Protein AF-A0A7R9I7V7-F1 (afdb_monomer)

Sequence (218 aa):
VTGCQVLNLTGSELGLSDWDVAPNNIVVTASVTEVGTGVTQNASVTSSILHQSLKLEFLPHSAQYFKPGLPYKGKVKVLLQNNAPAPGEMIQLCLKVQGKGEWSRTLVVCKNFTSDINGFVQFLVRPQHHNVVLLSFVATAVGYQTKYYSPDKRWRVFMDQPSAFFDVQSWYSPTNSYVQIADDKETGLECGSHHTFHVFYTMNPNVTRRTFYYLVRG

Mean predicted aligned error: 7.9 Å

Foldseek 3Di:
DPPDDDDDDDCVNVVLLPLVCVDQKDKDKDWDQDPPPRDIDIDIDIDGDAQEQKAKDFPPFADQADQAQDKGKTKIAIAGPVRQGDFFFKKKKWKWWFFDDDPTDTDIDIDIFTAHPRRMDIDIDHHHHPRIFKIKMKIWRPVFDFDASDPVPPVHTSHHTHMDIGMHGHDDDPQSKDKDKDAPPPDDDDPPDDGDIDIDMDHDPPDDDDDDDDDDDD

InterPro domains:
  IPR013783 Immunoglobulin-like fold [G3DSA:2.60.40.10] (55-149)
  IPR040839 Macroglobulin domain MG4 [PF17789] (61-132)
  IPR050473 Alpha-2-macroglobulin/Complement system [PTHR11412] (2-216)

Secondary structure (DSSP, 8-state):
----------TTTTTTT-TTT--SEEEEEEEEE-TTT--EEEEEEEEE--S-SEEEE-TTTS-SEE-TTSPEEEEEEEEETTS-B-TT-EEEEEEEEEESSTT---EEEEEEEE--TTSEEEEEE----TTEEEEEEEEEETT---EES-TT-TTSEEEPPPEEEEEEEEPP-TTS-EEEEE-S--SPPPTT-----EEEEE--TT------------

Nearest PDB structures (foldseek):
  7ad7-assembly1_B  TM=8.076E-01  e=4.345E-08  Homo sapiens
  3pvm-assembly2_C  TM=8.279E-01  e=1.127E-07  Homo sapiens
  4e0s-assembly1_A  TM=7.154E-01  e=3.810E-07  Homo sapiens
  6h04-assembly1_A  TM=6.979E-01  e=5.234E-07  Homo sapiens
  6h03-assembly1_A  TM=7.006E-01  e=7.192E-07  Homo sapiens

pLDDT: mean 89.21, std 8.89, range [49.5, 98.38]

Organism: NCBI:txid61472

Radius of gyration: 25.66 Å; Cα contacts (8 Å, |Δi|>4): 392; chains: 1; bounding box: 46×54×83 Å

Solvent-accessible surface area (backbone atoms only — not comparable to full-atom values): 13367 Å² total; per-residue (Å²): 133,80,96,73,83,90,83,90,81,54,56,70,84,69,46,70,71,40,75,91,68,61,71,62,60,51,76,50,76,50,77,49,65,41,93,87,78,69,51,69,49,76,52,73,50,76,45,75,64,74,45,46,74,44,45,53,38,44,70,90,67,31,67,66,52,33,48,56,68,40,68,40,66,40,31,36,41,32,21,36,84,86,68,44,58,35,49,71,43,48,33,36,41,32,41,36,40,36,40,69,65,97,79,44,68,70,49,75,50,73,48,79,46,55,19,36,84,75,3,40,34,77,50,78,43,73,55,41,59,82,55,46,46,39,41,39,36,39,38,34,38,67,91,40,68,64,36,50,70,38,90,92,40,74,88,41,74,56,29,49,44,29,56,35,76,50,71,28,38,49,56,89,46,99,77,70,46,43,77,44,82,44,67,91,65,88,59,87,82,63,87,94,60,90,83,82,72,48,79,48,71,44,66,66,87,88,65,87,80,87,85,88,85,85,83,88,84,132

Structure (mmCIF, N/CA/C/O backbone):
data_AF-A0A7R9I7V7-F1
#
_entry.id   AF-A0A7R9I7V7-F1
#
loop_
_atom_site.group_PDB
_atom_site.id
_atom_site.type_symbol
_atom_site.label_atom_id
_atom_site.label_alt_id
_atom_site.label_comp_id
_atom_site.label_asym_id
_atom_site.label_entity_id
_atom_site.label_seq_id
_atom_site.pdbx_PDB_ins_code
_atom_site.Cartn_x
_atom_site.Cartn_y
_atom_site.Cartn_z
_atom_site.occupancy
_atom_site.B_iso_or_equiv
_atom_site.auth_seq_id
_atom_site.auth_comp_id
_atom_site.auth_asym_id
_atom_site.auth_atom_id
_atom_site.pdbx_PDB_model_num
ATOM 1 N N . VAL A 1 1 ? -21.636 -23.049 38.355 1.00 53.38 1 VAL A N 1
ATOM 2 C CA . VAL A 1 1 ? -21.608 -21.581 38.169 1.00 53.38 1 VAL A CA 1
ATOM 3 C C . VAL A 1 1 ? -20.407 -21.262 37.302 1.00 53.38 1 VAL A C 1
ATOM 5 O O . VAL A 1 1 ? -19.292 -21.552 37.713 1.00 53.38 1 VAL A O 1
ATOM 8 N N . THR A 1 2 ? -20.614 -20.794 36.076 1.00 63.34 2 THR A N 1
ATOM 9 C CA . THR A 1 2 ? -19.523 -20.323 35.214 1.00 63.34 2 THR A CA 1
ATOM 10 C C . THR A 1 2 ? -19.101 -18.954 35.736 1.00 63.34 2 THR A C 1
ATOM 12 O O . THR A 1 2 ? -19.893 -18.021 35.661 1.00 63.34 2 THR A O 1
ATOM 15 N N . GLY A 1 3 ? -17.912 -18.846 36.335 1.00 79.88 3 GLY A N 1
ATOM 16 C CA . GLY A 1 3 ? -17.382 -17.630 36.975 1.00 79.88 3 GLY A CA 1
ATOM 17 C C . GLY A 1 3 ? -17.050 -16.480 36.013 1.00 79.88 3 GLY A C 1
ATOM 18 O O . GLY A 1 3 ? -16.070 -15.775 36.221 1.00 79.88 3 GLY A O 1
ATOM 19 N N . CYS A 1 4 ? -17.826 -16.314 34.944 1.00 86.06 4 CYS A N 1
ATOM 20 C CA . CYS A 1 4 ? -17.647 -15.289 33.925 1.00 86.06 4 CYS A CA 1
ATOM 21 C C . CYS A 1 4 ? -18.829 -14.318 33.968 1.00 86.06 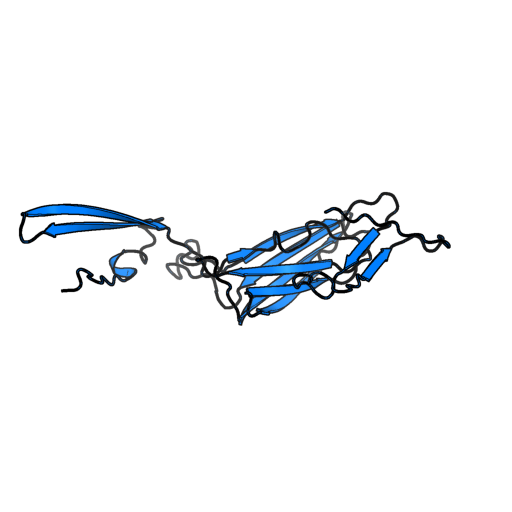4 CYS A C 1
ATOM 23 O O . CYS A 1 4 ? -19.976 -14.738 33.826 1.00 86.06 4 CYS A O 1
ATOM 25 N N . GLN A 1 5 ? -18.530 -13.027 34.106 1.00 86.69 5 GLN A N 1
ATOM 26 C CA . GLN A 1 5 ? -19.499 -11.940 34.007 1.00 86.69 5 GLN A CA 1
ATOM 27 C C . GLN A 1 5 ? -19.156 -11.088 32.784 1.00 86.69 5 GLN A C 1
ATOM 29 O O . GLN A 1 5 ? -18.010 -10.671 32.622 1.00 86.69 5 GLN A O 1
ATOM 34 N N . VAL A 1 6 ? -20.143 -10.827 31.927 1.00 88.62 6 VAL A N 1
ATOM 35 C CA . VAL A 1 6 ? -19.982 -9.937 30.770 1.00 88.62 6 VAL A CA 1
ATOM 36 C C . VAL A 1 6 ? -20.458 -8.540 31.157 1.00 88.62 6 VAL A C 1
ATOM 38 O O . VAL A 1 6 ? -21.572 -8.382 31.657 1.00 88.62 6 VAL A O 1
ATOM 41 N N . LEU A 1 7 ? -19.614 -7.536 30.921 1.00 87.25 7 LEU A N 1
ATOM 42 C CA . LEU A 1 7 ? -19.933 -6.122 31.088 1.00 87.25 7 LEU A CA 1
ATOM 43 C C . LEU A 1 7 ? -19.949 -5.464 29.705 1.00 87.25 7 LEU A C 1
ATOM 45 O O . LEU A 1 7 ? -18.949 -5.514 28.991 1.00 87.25 7 LEU A O 1
ATOM 49 N N . ASN A 1 8 ? -21.066 -4.836 29.346 1.00 89.19 8 ASN A N 1
ATOM 50 C CA . ASN A 1 8 ? -21.189 -4.063 28.114 1.00 89.19 8 ASN A CA 1
ATOM 51 C C . ASN A 1 8 ? -21.159 -2.579 28.471 1.00 89.19 8 ASN A C 1
ATOM 53 O O . ASN A 1 8 ? -22.004 -2.125 29.236 1.00 89.19 8 ASN A O 1
ATOM 57 N N . LEU A 1 9 ? -20.193 -1.848 27.916 1.00 87.06 9 LEU A N 1
ATOM 58 C CA . LEU A 1 9 ? -20.057 -0.403 28.078 1.00 87.06 9 LEU A CA 1
ATOM 59 C C . LEU A 1 9 ? -20.178 0.268 26.712 1.00 87.06 9 LEU A C 1
ATOM 61 O O . LEU A 1 9 ? -19.643 -0.216 25.712 1.00 87.06 9 LEU A O 1
ATOM 65 N N . THR A 1 10 ? -20.871 1.393 26.674 1.00 87.88 10 THR A N 1
ATOM 66 C CA . THR A 1 10 ? -21.015 2.233 25.489 1.00 87.88 10 THR A CA 1
ATOM 67 C C . THR A 1 10 ? -19.933 3.309 25.452 1.00 87.88 10 THR A C 1
ATOM 69 O O . THR A 1 10 ? -19.408 3.743 26.478 1.00 87.88 10 THR A O 1
ATOM 72 N N . GLY A 1 11 ? -19.614 3.800 24.251 1.00 82.81 11 GLY A N 1
ATOM 73 C CA . GLY A 1 11 ? -18.652 4.894 24.097 1.00 82.81 11 GLY A CA 1
ATOM 74 C C . GLY A 1 11 ? -19.071 6.175 24.828 1.00 82.81 11 GLY A C 1
ATOM 75 O O . GLY A 1 11 ? -18.210 6.898 25.313 1.00 82.81 11 GLY A O 1
ATOM 76 N N . SER A 1 12 ? -20.375 6.436 24.964 1.00 84.38 12 SER A N 1
ATOM 77 C CA . SER A 1 12 ? -20.903 7.572 25.731 1.00 84.38 12 SER A CA 1
ATOM 78 C C . SER A 1 12 ? -20.672 7.435 27.235 1.00 84.38 12 SER A C 1
ATOM 80 O O . SER A 1 12 ? -20.294 8.413 27.870 1.00 84.38 12 SER A O 1
ATOM 82 N N . GLU A 1 13 ? -20.839 6.236 27.804 1.00 87.38 13 GLU A N 1
ATOM 83 C CA . GLU A 1 13 ? -20.545 5.977 29.227 1.00 87.38 13 GLU A CA 1
ATOM 84 C C . GLU A 1 13 ? -19.051 6.129 29.532 1.00 87.38 13 GLU A C 1
ATOM 86 O O . GLU A 1 13 ? -18.671 6.522 30.631 1.00 87.38 13 GLU A O 1
ATOM 91 N N . LEU A 1 14 ? -18.207 5.861 28.534 1.00 86.06 14 LEU A N 1
ATOM 92 C CA . LEU A 1 14 ? -16.760 6.052 28.589 1.00 86.06 14 LEU A CA 1
ATOM 93 C C . LEU A 1 14 ? -16.316 7.484 28.232 1.00 86.06 14 LEU A C 1
ATOM 95 O O . LEU A 1 14 ? -15.117 7.754 28.201 1.00 86.06 14 LEU A O 1
ATOM 99 N N . GLY A 1 15 ? -17.247 8.395 27.922 1.00 84.88 15 GLY A N 1
ATOM 100 C CA . GLY A 1 15 ? -16.933 9.776 27.540 1.00 84.88 15 GLY A CA 1
ATOM 101 C C . GLY A 1 15 ? -16.208 9.918 26.196 1.00 84.88 15 GLY A C 1
ATOM 102 O O . GLY A 1 15 ? -15.664 10.978 25.906 1.00 84.88 15 GLY A O 1
ATOM 103 N N . LEU A 1 16 ? -16.206 8.887 25.343 1.00 83.50 16 LEU A N 1
ATOM 104 C CA . LEU A 1 16 ? -15.484 8.884 24.060 1.00 83.50 16 LEU A CA 1
ATOM 105 C C . LEU A 1 16 ? -16.075 9.847 23.027 1.00 83.50 16 LEU A C 1
ATOM 107 O O . LEU A 1 16 ? -15.442 10.125 22.015 1.00 83.50 16 LEU A O 1
ATOM 111 N N . SER A 1 17 ? -17.300 10.321 23.247 1.00 78.38 17 SER A N 1
ATOM 112 C CA . SER A 1 17 ? -17.938 11.350 22.424 1.00 78.38 17 SER A CA 1
ATOM 113 C C . SER A 1 17 ? -17.515 12.769 22.805 1.00 78.38 17 SER A C 1
ATOM 115 O O . SER A 1 17 ? -17.854 13.704 22.081 1.00 78.38 17 SER A O 1
ATOM 117 N N . ASP A 1 18 ? -16.815 12.947 23.928 1.00 80.81 18 ASP A N 1
ATOM 118 C CA . ASP A 1 18 ? -16.357 14.254 24.381 1.00 80.81 18 ASP A CA 1
ATOM 119 C C . ASP A 1 18 ? -14.936 14.546 23.879 1.00 80.81 18 ASP A C 1
ATOM 121 O O . ASP A 1 18 ? -13.948 13.902 24.241 1.00 80.81 18 ASP A O 1
ATOM 125 N N . TRP A 1 19 ? -14.845 15.558 23.023 1.00 75.19 19 TRP A N 1
ATOM 126 C CA . TRP A 1 19 ? -13.592 16.011 22.434 1.00 75.19 19 TRP A CA 1
ATOM 127 C C . TRP A 1 19 ? -12.672 16.701 23.451 1.00 75.19 19 TRP A C 1
ATOM 129 O O . TRP A 1 19 ? -11.469 16.766 23.197 1.00 75.19 19 TRP A O 1
ATOM 139 N N . ASP A 1 20 ? -13.209 17.231 24.557 1.00 79.50 20 ASP A N 1
ATOM 140 C CA . ASP A 1 20 ? -12.412 17.868 25.614 1.00 79.50 20 ASP A CA 1
ATOM 141 C C . ASP A 1 20 ? -11.630 16.823 26.425 1.00 79.50 20 ASP A C 1
ATOM 143 O O . ASP A 1 20 ? -10.549 17.114 26.938 1.00 79.50 20 ASP A O 1
ATOM 147 N N . VAL A 1 21 ? -12.131 15.583 26.483 1.00 79.06 21 VAL A N 1
ATOM 148 C CA . VAL A 1 21 ? -11.453 14.462 27.146 1.00 79.06 21 VAL A CA 1
ATOM 149 C C . VAL A 1 21 ? -10.369 13.867 26.245 1.00 79.06 21 VAL A C 1
ATOM 151 O O . VAL A 1 21 ? -9.275 13.580 26.727 1.00 79.06 21 VAL A O 1
ATOM 154 N N . ALA A 1 22 ? -10.673 13.677 24.951 1.00 75.56 22 ALA A N 1
ATOM 155 C CA . ALA A 1 22 ? -9.784 13.099 23.930 1.00 75.56 22 ALA A CA 1
ATOM 156 C C . ALA A 1 22 ? -8.894 11.943 24.454 1.00 75.56 22 ALA A C 1
ATOM 158 O O . ALA A 1 22 ? -7.662 12.030 24.411 1.00 75.56 22 ALA A O 1
ATOM 159 N N . PRO A 1 23 ? -9.495 10.867 24.996 1.00 81.56 23 PRO A N 1
ATOM 160 C CA . PRO A 1 23 ? -8.729 9.807 25.632 1.00 81.56 23 PRO A CA 1
ATOM 161 C C . PRO A 1 23 ? -7.886 9.041 24.605 1.00 81.56 23 PRO A C 1
ATOM 163 O O . PRO A 1 23 ? -8.337 8.746 23.505 1.00 81.56 23 PRO A O 1
ATOM 166 N N . ASN A 1 24 ? -6.665 8.664 24.989 1.00 83.38 24 ASN A N 1
ATOM 167 C CA . ASN A 1 24 ? -5.798 7.820 24.154 1.00 83.38 24 ASN A CA 1
ATOM 168 C C . ASN A 1 24 ? -5.960 6.328 24.465 1.00 83.38 24 ASN A C 1
ATOM 170 O O . ASN A 1 24 ? -5.688 5.476 23.622 1.00 83.38 24 ASN A O 1
ATOM 174 N N . ASN A 1 25 ? -6.373 6.001 25.691 1.00 89.50 25 ASN A N 1
ATOM 175 C CA . ASN A 1 25 ? -6.505 4.633 26.168 1.00 89.50 25 ASN A CA 1
ATOM 176 C C . ASN A 1 25 ? -7.733 4.497 27.069 1.00 89.50 25 ASN A C 1
ATOM 178 O O . ASN A 1 25 ? -8.073 5.413 27.815 1.00 89.50 25 ASN A O 1
ATOM 182 N N . ILE A 1 26 ? -8.339 3.319 27.038 1.00 90.25 26 ILE A N 1
ATOM 183 C CA . ILE A 1 26 ? -9.365 2.866 27.969 1.00 90.25 26 ILE A CA 1
ATOM 184 C C . ILE A 1 26 ? -8.683 1.905 28.939 1.00 90.25 26 ILE A C 1
ATOM 186 O O . ILE A 1 26 ? -8.070 0.926 28.510 1.00 90.25 26 ILE A O 1
ATOM 190 N N . VAL A 1 27 ? -8.781 2.189 30.236 1.00 91.75 27 VAL A N 1
ATOM 191 C CA . VAL A 1 27 ? -8.278 1.313 31.300 1.00 91.75 27 VAL A CA 1
ATOM 192 C C . VAL A 1 27 ? -9.474 0.746 32.047 1.00 91.75 27 VAL A C 1
ATOM 194 O O . VAL A 1 27 ? -10.289 1.495 32.579 1.00 91.75 27 VAL A O 1
ATOM 197 N N . VAL A 1 28 ? -9.575 -0.578 32.086 1.00 91.19 28 VAL A N 1
ATOM 198 C CA . VAL A 1 28 ? -10.603 -1.295 32.841 1.00 91.19 28 VAL A CA 1
ATOM 199 C C . VAL A 1 28 ? -9.929 -1.963 34.024 1.00 91.19 28 VAL A C 1
ATOM 201 O O . VAL A 1 28 ? -9.046 -2.792 33.827 1.00 91.19 28 VAL A O 1
ATOM 204 N N . THR A 1 29 ? -10.361 -1.623 35.236 1.00 93.69 29 THR A N 1
ATOM 205 C CA . THR A 1 29 ? -9.902 -2.259 36.476 1.00 93.69 29 THR A CA 1
ATOM 206 C C . THR A 1 29 ? -11.075 -2.986 37.115 1.00 93.69 29 THR A C 1
ATOM 208 O O . THR A 1 29 ? -12.102 -2.373 37.401 1.00 93.69 29 THR A O 1
ATOM 211 N N . ALA A 1 30 ? -10.926 -4.288 37.334 1.00 92.31 30 ALA A N 1
ATOM 212 C CA . ALA A 1 30 ? -11.916 -5.131 37.984 1.00 92.31 30 ALA A CA 1
ATOM 213 C C . ALA A 1 30 ? -11.383 -5.613 39.333 1.00 92.31 30 ALA A C 1
ATOM 215 O O . ALA A 1 30 ? -10.249 -6.084 39.424 1.00 92.31 30 ALA A O 1
ATOM 216 N N . SER A 1 31 ? -12.229 -5.525 40.356 1.00 93.75 31 SER A N 1
ATOM 217 C CA . SER A 1 31 ? -11.970 -6.038 41.699 1.00 93.75 31 SER A CA 1
ATOM 218 C C . SER A 1 31 ? -13.010 -7.098 42.030 1.00 93.75 31 SER A C 1
ATOM 220 O O . SER A 1 31 ? -14.208 -6.819 41.996 1.00 93.75 31 SER A O 1
ATOM 222 N N . VAL A 1 32 ? -12.561 -8.316 42.323 1.00 91.88 32 VAL A N 1
ATOM 223 C CA . VAL A 1 32 ? -13.428 -9.457 42.635 1.00 91.88 32 VAL A CA 1
ATOM 224 C C . VAL A 1 32 ? -13.143 -9.921 44.050 1.00 91.88 32 VAL A C 1
ATOM 226 O O . VAL A 1 32 ? -12.008 -10.268 44.369 1.00 91.88 32 VAL A O 1
ATOM 229 N N . THR A 1 33 ? -14.182 -9.953 44.880 1.00 93.31 33 THR A N 1
ATOM 230 C CA . THR A 1 33 ? -14.119 -10.474 46.247 1.00 93.31 33 THR A CA 1
ATOM 231 C C . THR A 1 33 ? -14.730 -11.868 46.294 1.00 93.31 33 THR A C 1
ATOM 233 O O . THR A 1 33 ? -15.886 -12.065 45.915 1.00 93.31 33 THR A O 1
ATOM 236 N N . GLU A 1 34 ? -13.961 -12.851 46.754 1.00 91.25 34 GLU A N 1
ATOM 237 C CA . GLU A 1 34 ? -14.431 -14.227 46.890 1.00 91.25 34 GLU A CA 1
ATOM 238 C C . GLU A 1 34 ? -15.377 -14.365 48.094 1.00 91.25 34 GLU A C 1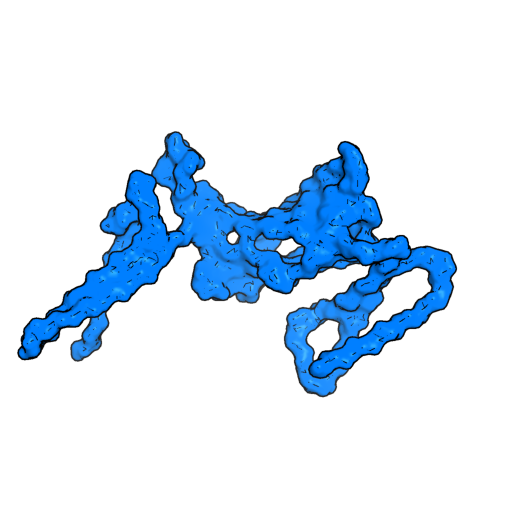
ATOM 240 O O . GLU A 1 34 ? -15.010 -14.075 49.233 1.00 91.25 34 GLU A O 1
ATOM 245 N N . VAL A 1 35 ? -16.593 -14.867 47.848 1.00 85.25 35 VAL A N 1
ATOM 246 C CA . VAL A 1 35 ? -17.678 -14.954 48.849 1.00 85.25 35 VAL A CA 1
ATOM 247 C C . VAL A 1 35 ? -17.377 -15.933 50.003 1.00 85.25 35 VAL A C 1
ATOM 249 O O . VAL A 1 35 ? -18.034 -15.872 51.035 1.00 85.25 35 VAL A O 1
ATOM 252 N N . GLY A 1 36 ? -16.368 -16.804 49.893 1.00 89.12 36 GLY A N 1
ATOM 253 C CA . GLY A 1 36 ? -15.970 -17.723 50.972 1.00 89.12 36 GLY A CA 1
ATOM 254 C C . GLY A 1 36 ? -14.821 -17.225 51.853 1.00 89.12 36 GLY A C 1
ATOM 255 O O . GLY A 1 36 ? -14.832 -17.436 53.063 1.00 89.12 36 GLY A O 1
ATOM 256 N N . THR A 1 37 ? -13.821 -16.576 51.257 1.00 92.44 37 THR A N 1
ATOM 257 C CA . THR A 1 37 ? -12.577 -16.192 51.948 1.00 92.44 37 THR A CA 1
ATOM 258 C C . THR A 1 37 ? -12.519 -14.704 52.288 1.00 92.44 37 THR A C 1
ATOM 260 O O . THR A 1 37 ? -11.703 -14.298 53.112 1.00 92.44 37 THR A O 1
ATOM 263 N N . GLY A 1 38 ? -13.355 -13.874 51.651 1.00 91.31 38 GLY A N 1
ATOM 264 C CA . GLY A 1 38 ? -13.290 -12.414 51.747 1.00 91.31 38 GLY A CA 1
ATOM 265 C C . GLY A 1 38 ? -12.072 -11.800 51.045 1.00 91.31 38 GLY A C 1
ATOM 266 O O . GLY A 1 38 ? -11.886 -10.582 51.087 1.00 91.31 38 GLY A O 1
ATOM 267 N N . VAL A 1 39 ? -11.238 -12.611 50.385 1.00 94.19 39 VAL A N 1
ATOM 268 C CA . VAL A 1 39 ? -10.061 -12.135 49.655 1.00 94.19 39 VAL A CA 1
ATOM 269 C C . VAL A 1 39 ? -10.514 -11.397 48.401 1.00 94.19 39 VAL A C 1
ATOM 271 O O . VAL A 1 39 ? -11.342 -11.893 47.638 1.00 94.19 39 VAL A O 1
ATOM 274 N N . THR A 1 40 ? -9.955 -10.207 48.185 1.00 94.38 40 THR A N 1
ATOM 275 C CA . THR A 1 40 ? -10.199 -9.408 46.981 1.00 94.38 40 THR A CA 1
ATOM 276 C C . THR A 1 40 ? -8.990 -9.470 46.059 1.00 94.38 40 THR A C 1
ATOM 278 O O . THR A 1 40 ? -7.863 -9.247 46.498 1.00 94.38 40 THR A O 1
ATOM 281 N N . GLN A 1 41 ? -9.223 -9.751 44.781 1.00 93.00 41 GLN A N 1
ATOM 282 C CA . GLN A 1 41 ? -8.210 -9.683 43.734 1.00 93.00 41 GLN A CA 1
ATOM 283 C C . GLN A 1 41 ? -8.553 -8.595 42.727 1.00 93.00 41 GLN A C 1
ATOM 285 O O . GLN A 1 41 ? -9.712 -8.433 42.350 1.00 93.00 41 GLN A O 1
ATOM 290 N N . ASN A 1 42 ? -7.521 -7.886 42.269 1.00 94.75 42 ASN A N 1
ATOM 291 C CA . ASN A 1 42 ? -7.648 -6.816 41.291 1.00 94.75 42 ASN A CA 1
ATOM 292 C C . ASN A 1 42 ? -6.910 -7.195 40.010 1.00 94.75 42 ASN A C 1
ATOM 294 O O . ASN A 1 42 ? -5.781 -7.680 40.064 1.00 94.75 42 ASN A O 1
ATOM 298 N N . ALA A 1 43 ? -7.517 -6.910 38.867 1.00 93.88 43 ALA A N 1
ATOM 299 C CA . ALA A 1 43 ? -6.878 -7.018 37.564 1.00 93.88 43 ALA A CA 1
ATOM 300 C C . ALA A 1 43 ? -7.209 -5.781 36.734 1.00 93.88 43 ALA A C 1
ATOM 302 O O . ALA A 1 43 ? -8.321 -5.256 36.811 1.00 93.88 43 ALA A O 1
ATOM 303 N N . SER A 1 44 ? -6.250 -5.321 35.936 1.00 94.56 44 SER A N 1
ATOM 304 C CA . SER A 1 44 ? -6.440 -4.192 35.034 1.00 94.56 44 SER A CA 1
ATOM 305 C C . SER A 1 44 ? -5.978 -4.518 33.620 1.00 94.56 44 SER A C 1
ATOM 307 O O . SER A 1 44 ? -4.993 -5.226 33.411 1.00 94.56 44 SER A O 1
ATOM 309 N N . VAL A 1 45 ? -6.720 -4.008 32.640 1.00 93.31 45 VAL A N 1
ATOM 310 C CA . VAL A 1 45 ? -6.437 -4.151 31.210 1.00 93.31 45 VAL A CA 1
ATOM 311 C C . VAL A 1 45 ? -6.519 -2.779 30.563 1.00 93.31 45 VAL A C 1
ATOM 313 O O . VAL A 1 45 ? -7.422 -1.996 30.856 1.00 93.31 45 VAL A O 1
ATOM 316 N N . THR A 1 46 ? -5.586 -2.508 29.657 1.00 93.19 46 THR A N 1
ATOM 317 C CA . THR A 1 46 ? -5.528 -1.260 28.896 1.00 93.19 46 THR A CA 1
ATOM 318 C C . THR A 1 46 ? -5.740 -1.551 27.417 1.00 93.19 46 THR A C 1
ATOM 320 O O . THR A 1 46 ? -5.114 -2.458 26.871 1.00 93.19 46 THR A O 1
ATOM 323 N N . SER A 1 47 ? -6.584 -0.759 26.761 1.00 90.06 47 SER A N 1
ATOM 324 C CA . SER A 1 47 ? -6.789 -0.782 25.312 1.00 90.06 47 SER A CA 1
ATOM 325 C C . SER A 1 47 ? -6.601 0.612 24.737 1.00 90.06 47 SER A C 1
ATOM 327 O O . SER A 1 47 ? -7.197 1.567 25.227 1.00 90.06 47 SER A O 1
ATOM 329 N N . SER A 1 48 ? -5.818 0.737 23.672 1.00 90.25 48 SER A N 1
ATOM 330 C CA . SER A 1 48 ? -5.659 2.013 22.973 1.00 90.25 48 SER A CA 1
ATOM 331 C C . SER A 1 48 ? -6.867 2.329 22.100 1.00 90.25 48 SER A C 1
ATOM 333 O O . SER A 1 48 ? -7.517 1.430 21.560 1.00 90.25 48 SER A O 1
ATOM 335 N N . ILE A 1 49 ? -7.159 3.619 21.964 1.00 88.31 49 ILE A N 1
ATOM 336 C CA . ILE A 1 49 ? -8.190 4.121 21.060 1.00 88.31 49 ILE A CA 1
ATOM 337 C C . ILE A 1 49 ? -7.577 4.299 19.675 1.00 88.31 49 ILE A C 1
ATOM 339 O O . ILE A 1 49 ? -6.485 4.842 19.521 1.00 88.31 49 ILE A O 1
ATOM 343 N N . LEU A 1 50 ? -8.281 3.799 18.663 1.00 89.25 50 LEU A N 1
ATOM 344 C CA . LEU A 1 50 ? -7.857 3.851 17.271 1.00 89.25 50 LEU A CA 1
ATOM 345 C C . LEU A 1 50 ? -8.825 4.737 16.498 1.00 89.25 50 LEU A C 1
ATOM 347 O O . LEU A 1 50 ? -10.035 4.530 16.545 1.00 89.25 50 LEU A O 1
ATOM 351 N N . HIS A 1 51 ? -8.275 5.695 15.759 1.00 89.12 51 HIS A N 1
ATOM 352 C CA . HIS A 1 51 ? -9.051 6.662 14.978 1.00 89.12 51 HIS A CA 1
ATOM 353 C C . HIS A 1 51 ? -9.242 6.242 13.519 1.00 89.12 51 HIS A C 1
ATOM 355 O O . HIS A 1 51 ? -9.800 6.990 12.731 1.00 89.12 51 HIS A O 1
ATOM 361 N N . GLN A 1 52 ? -8.804 5.044 13.136 1.00 92.88 52 GLN A N 1
ATOM 362 C CA . GLN A 1 52 ? -8.995 4.499 11.795 1.00 92.88 52 GLN A CA 1
ATOM 363 C C . GLN A 1 52 ? -9.676 3.138 11.894 1.00 92.88 52 GLN A C 1
ATOM 365 O O . GLN A 1 52 ? -9.370 2.332 12.769 1.00 92.88 52 GLN A O 1
ATOM 370 N N . SER A 1 53 ? -10.610 2.872 10.983 1.00 93.81 53 SER A N 1
ATOM 371 C CA . SER A 1 53 ? -11.311 1.585 10.904 1.00 93.81 53 SER A CA 1
ATOM 372 C C . SER A 1 53 ? -10.461 0.502 10.241 1.00 93.81 53 SER A C 1
ATOM 374 O O . SER A 1 53 ? -10.507 -0.656 10.651 1.00 93.81 53 SER A O 1
ATOM 376 N N . LEU A 1 54 ? -9.622 0.883 9.275 1.00 97.50 54 LEU A N 1
ATOM 377 C CA . LEU A 1 54 ? -8.767 -0.011 8.495 1.00 97.50 54 LEU A CA 1
ATOM 378 C C . LEU A 1 54 ? -7.301 0.426 8.562 1.00 97.50 54 LEU A C 1
ATOM 380 O O . LEU A 1 54 ? -7.010 1.603 8.774 1.00 97.50 54 LEU A O 1
ATOM 384 N N . LYS A 1 55 ? -6.385 -0.518 8.341 1.00 97.25 55 LYS A N 1
ATOM 385 C CA . LYS A 1 55 ? -4.961 -0.259 8.092 1.00 97.25 55 LYS A CA 1
ATOM 386 C C . LYS A 1 55 ? -4.652 -0.579 6.634 1.00 97.25 55 LYS A C 1
ATOM 388 O O . LYS A 1 55 ? -5.072 -1.623 6.131 1.00 97.25 55 LYS A O 1
ATOM 393 N N . LEU A 1 56 ? -3.958 0.330 5.955 1.00 98.06 56 LEU A N 1
ATOM 394 C CA . LEU A 1 56 ? -3.555 0.181 4.558 1.00 98.06 56 LEU A CA 1
ATOM 395 C C . LEU A 1 56 ? -2.026 0.165 4.486 1.00 98.06 56 LEU A C 1
ATOM 397 O O . LEU A 1 56 ? -1.377 1.055 5.028 1.00 98.06 56 LEU A O 1
ATOM 401 N N . GLU A 1 57 ? -1.449 -0.819 3.800 1.00 97.44 57 GLU A N 1
ATOM 402 C CA . GLU A 1 57 ? 0.005 -1.013 3.763 1.00 97.44 57 GLU A CA 1
ATOM 403 C C . GLU A 1 57 ? 0.488 -1.374 2.354 1.00 97.44 57 GLU A C 1
ATOM 405 O O . GLU A 1 57 ? 0.010 -2.328 1.739 1.00 97.44 57 GLU A O 1
ATOM 410 N N . PHE A 1 58 ? 1.462 -0.626 1.829 1.00 97.12 58 PHE A N 1
ATOM 411 C CA . PHE A 1 58 ? 2.118 -0.958 0.556 1.00 97.12 58 PHE A CA 1
ATOM 412 C C . PHE A 1 58 ? 3.316 -1.889 0.747 1.00 97.12 58 PHE A C 1
ATOM 414 O O . PHE A 1 58 ? 3.532 -2.793 -0.058 1.00 97.12 58 PHE A O 1
ATOM 421 N N . LEU A 1 59 ? 4.109 -1.664 1.797 1.00 91.19 59 LEU A N 1
ATOM 422 C CA . LEU A 1 59 ? 5.255 -2.495 2.155 1.00 91.19 59 LEU A CA 1
ATOM 423 C C . LEU A 1 59 ? 4.836 -3.561 3.173 1.00 91.19 59 LEU A C 1
ATOM 425 O O . LEU A 1 59 ? 3.979 -3.281 4.002 1.00 91.19 59 LEU A O 1
ATOM 429 N N . PRO A 1 60 ? 5.437 -4.761 3.130 1.00 91.12 60 PRO A N 1
ATOM 430 C CA . PRO A 1 60 ? 6.497 -5.208 2.215 1.00 91.12 60 PRO A CA 1
ATOM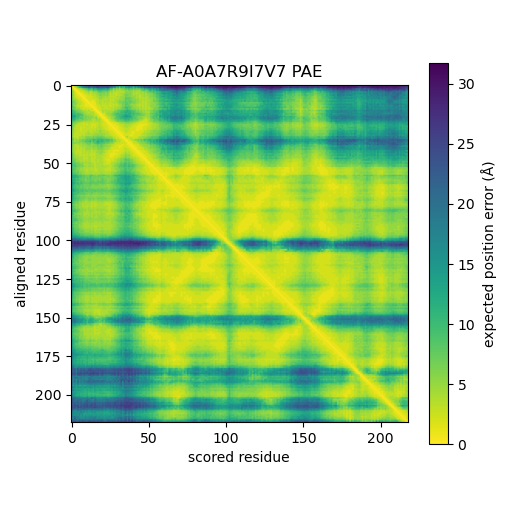 431 C C . PRO A 1 60 ? 5.975 -5.722 0.855 1.00 91.12 60 PRO A C 1
ATOM 433 O O . PRO A 1 60 ? 6.704 -6.367 0.109 1.00 91.12 60 PRO A O 1
ATOM 436 N N . HIS A 1 61 ? 4.706 -5.480 0.528 1.00 90.00 61 HIS A N 1
ATOM 437 C CA . HIS A 1 61 ? 4.010 -6.127 -0.589 1.00 90.00 61 HIS A CA 1
ATOM 438 C C . HIS A 1 61 ? 4.276 -5.520 -1.974 1.00 90.00 61 HIS A C 1
ATOM 440 O O . HIS A 1 61 ? 3.915 -6.123 -2.986 1.00 90.00 61 HIS A O 1
ATOM 446 N N . SER A 1 62 ? 4.897 -4.345 -2.025 1.00 93.06 62 SER A N 1
ATOM 447 C CA . SER A 1 62 ? 5.254 -3.623 -3.245 1.00 93.06 62 SER A CA 1
ATOM 448 C C . SER A 1 62 ? 6.757 -3.377 -3.314 1.00 93.06 62 SER A C 1
ATOM 450 O O . SER A 1 62 ? 7.396 -3.073 -2.309 1.00 93.06 62 SER A O 1
ATOM 452 N N . ALA A 1 63 ? 7.335 -3.460 -4.514 1.00 92.25 63 ALA A N 1
ATOM 453 C CA . ALA A 1 63 ? 8.747 -3.146 -4.708 1.00 92.25 63 ALA A CA 1
ATOM 454 C C . ALA A 1 63 ? 9.009 -1.647 -4.479 1.00 92.25 63 ALA A C 1
ATOM 456 O O . ALA A 1 63 ? 8.281 -0.802 -4.997 1.00 92.25 63 ALA A O 1
ATOM 457 N N . GLN A 1 64 ? 10.085 -1.316 -3.763 1.00 93.69 64 GLN A N 1
ATOM 458 C CA . GLN A 1 64 ? 10.468 0.068 -3.440 1.00 93.69 64 GLN A CA 1
ATOM 459 C C . GLN A 1 64 ? 10.913 0.893 -4.661 1.00 93.69 64 GLN A C 1
ATOM 461 O O . GLN A 1 64 ? 10.940 2.122 -4.616 1.00 93.69 64 GLN A O 1
ATOM 466 N N . TYR A 1 65 ? 11.240 0.224 -5.768 1.00 95.00 65 TYR A N 1
ATOM 467 C CA . TYR A 1 65 ? 11.737 0.862 -6.979 1.00 95.00 65 TYR A CA 1
ATOM 468 C C . TYR A 1 65 ? 10.990 0.366 -8.210 1.00 95.00 65 TYR A C 1
ATOM 470 O O . TYR A 1 65 ? 10.686 -0.825 -8.327 1.00 95.00 65 TYR A O 1
ATOM 478 N N . PHE A 1 66 ? 10.768 1.260 -9.170 1.00 95.69 66 PHE A N 1
ATOM 479 C CA . PHE A 1 66 ? 10.260 0.900 -10.489 1.00 95.69 66 PHE A CA 1
ATOM 480 C C . PHE A 1 66 ? 11.385 0.946 -11.519 1.00 95.69 66 PHE A C 1
ATOM 482 O O . PHE A 1 66 ? 12.330 1.723 -11.404 1.00 95.69 66 PHE A O 1
ATOM 489 N N . LYS A 1 67 ? 11.288 0.112 -12.551 1.00 95.56 67 LYS A N 1
ATOM 490 C CA . LYS A 1 67 ? 12.258 0.065 -13.648 1.00 95.56 67 LYS A CA 1
ATOM 491 C C . LYS A 1 67 ? 11.653 0.777 -14.861 1.00 95.56 67 LYS A C 1
ATOM 493 O O . LYS A 1 67 ? 10.663 0.279 -15.396 1.00 95.56 67 LYS A O 1
ATOM 498 N N . PRO A 1 68 ? 12.181 1.940 -15.286 1.00 94.25 68 PRO A N 1
ATOM 499 C CA . PRO A 1 68 ? 11.684 2.635 -16.470 1.00 94.25 68 PRO A CA 1
ATOM 500 C C . PRO A 1 68 ? 11.622 1.728 -17.704 1.00 94.25 68 PRO A C 1
ATOM 502 O O . PRO A 1 68 ? 12.473 0.864 -17.902 1.00 94.25 68 PRO A O 1
ATOM 505 N N . GLY A 1 69 ? 10.595 1.910 -18.531 1.00 93.38 69 GLY A N 1
ATOM 506 C CA . GLY A 1 69 ? 10.331 1.062 -19.695 1.00 93.38 69 GLY A CA 1
ATOM 507 C C . GLY A 1 69 ? 9.750 -0.324 -19.378 1.00 93.38 69 GLY A C 1
ATOM 508 O O . GLY A 1 69 ? 9.357 -1.020 -20.310 1.00 93.38 69 GLY A O 1
ATOM 509 N N . LEU A 1 70 ? 9.610 -0.706 -18.101 1.00 95.00 70 LEU A N 1
ATOM 510 C CA . LEU A 1 70 ? 8.924 -1.929 -17.674 1.00 95.00 70 LEU A CA 1
ATOM 511 C C . LEU A 1 70 ? 7.668 -1.607 -16.845 1.00 95.00 70 LEU A C 1
ATOM 513 O O . LEU A 1 70 ? 7.612 -0.561 -16.192 1.00 95.00 70 LEU A O 1
ATOM 517 N N . PRO A 1 71 ? 6.638 -2.475 -16.864 1.00 94.25 71 PRO A N 1
ATOM 518 C CA . PRO A 1 71 ? 5.465 -2.304 -16.016 1.00 94.25 71 PRO A CA 1
ATOM 519 C C . PRO A 1 71 ? 5.819 -2.415 -14.530 1.00 94.25 71 PRO A C 1
ATOM 521 O O . PRO A 1 71 ? 6.566 -3.307 -14.121 1.00 94.25 71 PRO A O 1
ATOM 524 N N . TYR A 1 72 ? 5.222 -1.551 -13.711 1.00 94.81 72 TYR A N 1
ATOM 525 C CA . TYR A 1 72 ? 5.351 -1.617 -12.259 1.00 94.81 72 TYR A CA 1
ATOM 526 C C . TYR A 1 72 ? 4.114 -2.281 -11.652 1.00 94.81 72 TYR A C 1
ATOM 528 O O . TYR A 1 72 ? 2.998 -1.776 -11.797 1.00 94.81 72 TYR A O 1
ATOM 536 N N . LYS A 1 73 ? 4.316 -3.421 -10.988 1.00 93.38 73 LYS A N 1
ATOM 537 C CA . LYS A 1 73 ? 3.277 -4.147 -10.251 1.00 93.38 73 LYS A CA 1
ATOM 538 C C . LYS A 1 73 ? 3.385 -3.789 -8.772 1.00 93.38 73 LYS A C 1
ATOM 540 O O . LYS A 1 73 ? 4.468 -3.891 -8.198 1.00 93.38 73 LYS A O 1
ATOM 545 N N . GLY A 1 74 ? 2.270 -3.391 -8.173 1.00 94.12 74 GLY A N 1
ATOM 546 C CA . GLY A 1 74 ? 2.191 -3.081 -6.751 1.00 94.12 74 GLY A CA 1
ATOM 547 C C . GLY A 1 74 ? 0.952 -3.687 -6.106 1.00 94.12 74 GLY A C 1
ATOM 548 O O . GLY A 1 74 ? 0.010 -4.116 -6.781 1.00 94.12 74 GLY A O 1
ATOM 549 N N . LYS A 1 75 ? 0.981 -3.736 -4.779 1.00 95.38 75 LYS A N 1
ATOM 550 C CA . LYS A 1 75 ? -0.090 -4.238 -3.927 1.00 95.38 75 LYS A CA 1
ATOM 551 C C . LYS A 1 75 ? -0.292 -3.335 -2.720 1.00 95.38 75 LYS A C 1
ATOM 553 O O . LYS A 1 75 ? 0.674 -2.871 -2.118 1.00 95.38 75 LYS A O 1
ATOM 558 N N . VAL A 1 76 ? -1.549 -3.164 -2.336 1.00 97.56 76 VAL A N 1
ATOM 559 C CA . VAL A 1 76 ? -1.941 -2.602 -1.042 1.00 97.56 76 VAL A CA 1
ATOM 560 C C . VAL A 1 76 ? -2.596 -3.711 -0.237 1.00 97.56 76 VAL A C 1
ATOM 562 O O . VAL A 1 76 ? -3.520 -4.361 -0.726 1.00 97.56 76 VAL A O 1
ATOM 565 N N . LYS A 1 77 ? -2.116 -3.949 0.980 1.00 98.06 77 LYS A N 1
ATOM 566 C CA . LYS A 1 77 ? -2.792 -4.784 1.967 1.00 98.06 77 LYS A CA 1
ATOM 567 C C . LYS A 1 77 ? -3.782 -3.920 2.738 1.00 98.06 77 LYS A C 1
ATOM 569 O O . LYS A 1 77 ? -3.434 -2.832 3.185 1.00 98.06 77 LYS A O 1
ATOM 574 N N . VAL A 1 78 ? -4.999 -4.415 2.883 1.00 98.38 78 VAL A N 1
ATOM 575 C CA . VAL A 1 78 ? -6.086 -3.822 3.653 1.00 98.38 78 VAL A CA 1
ATOM 576 C C . VAL A 1 78 ? -6.382 -4.758 4.817 1.00 98.38 78 VAL A C 1
ATOM 578 O O . VAL A 1 78 ? -6.664 -5.946 4.627 1.00 98.38 78 VAL A O 1
ATOM 581 N N . LEU A 1 79 ? -6.278 -4.224 6.027 1.00 98.25 79 LEU A N 1
ATOM 582 C CA . LEU A 1 79 ? -6.413 -4.971 7.268 1.00 98.25 79 LEU A CA 1
ATOM 583 C C . LEU A 1 79 ? -7.436 -4.310 8.186 1.00 98.25 79 LEU A C 1
ATOM 585 O O . LEU A 1 79 ? -7.586 -3.087 8.212 1.00 98.25 79 LEU A O 1
ATOM 589 N N . LEU A 1 80 ? -8.077 -5.132 9.004 1.00 97.00 80 LEU A N 1
ATOM 590 C CA . LEU A 1 80 ? -8.758 -4.700 10.214 1.00 97.00 80 LEU A CA 1
ATOM 591 C C . LEU A 1 80 ? -7.728 -4.318 11.290 1.00 97.00 80 LEU A C 1
ATOM 593 O O . LEU A 1 80 ? -6.542 -4.648 11.207 1.00 97.00 80 LEU A O 1
ATOM 597 N N . GLN A 1 81 ? -8.180 -3.657 12.356 1.00 92.94 81 GLN A N 1
ATOM 598 C CA . GLN A 1 81 ? -7.280 -3.211 13.428 1.00 92.94 81 GLN A CA 1
ATOM 599 C C . GLN A 1 81 ? -6.573 -4.361 14.164 1.00 92.94 81 GLN A C 1
ATOM 601 O O . GLN A 1 81 ? -5.447 -4.186 14.633 1.00 92.94 81 GLN A O 1
ATOM 606 N N . ASN A 1 82 ? -7.176 -5.552 14.181 1.00 92.62 82 ASN A N 1
ATOM 607 C CA . ASN A 1 82 ? -6.595 -6.788 14.713 1.00 92.62 82 ASN A CA 1
ATOM 608 C C . ASN A 1 82 ? -5.650 -7.511 13.725 1.00 92.62 82 ASN A C 1
ATOM 610 O O . ASN A 1 82 ? -5.309 -8.668 13.951 1.00 92.62 82 ASN A O 1
ATOM 614 N N . ASN A 1 83 ? -5.244 -6.852 12.634 1.00 95.38 83 ASN A N 1
ATOM 615 C CA . ASN A 1 83 ? -4.389 -7.381 11.565 1.00 95.38 83 ASN A CA 1
ATOM 616 C C . ASN A 1 83 ? -5.000 -8.541 10.755 1.00 95.38 83 ASN A C 1
ATOM 618 O O . ASN A 1 83 ? -4.301 -9.163 9.954 1.00 95.38 83 ASN A O 1
ATOM 622 N N . ALA A 1 84 ? -6.295 -8.829 10.913 1.00 97.44 84 ALA A N 1
ATOM 623 C CA . ALA A 1 84 ? -6.991 -9.742 10.014 1.00 97.44 84 ALA A CA 1
ATOM 624 C C . ALA A 1 84 ? -7.213 -9.075 8.639 1.00 97.44 84 ALA A C 1
ATOM 626 O O . ALA A 1 84 ? -7.403 -7.857 8.579 1.00 97.44 84 ALA A O 1
ATOM 627 N N . PRO A 1 85 ? -7.212 -9.836 7.528 1.00 97.69 85 PRO A N 1
ATOM 628 C CA . PRO A 1 85 ? -7.561 -9.308 6.212 1.00 97.69 85 PRO A CA 1
ATOM 629 C C . PRO A 1 85 ? -8.946 -8.651 6.185 1.00 97.69 85 PRO A C 1
ATOM 631 O O . PRO A 1 85 ? -9.890 -9.188 6.762 1.00 97.69 85 PRO A O 1
ATOM 634 N N . ALA A 1 86 ? -9.070 -7.525 5.478 1.00 97.94 86 ALA A N 1
ATOM 635 C CA . ALA A 1 86 ? -10.345 -6.848 5.243 1.00 97.94 86 ALA A CA 1
ATOM 636 C C . ALA A 1 86 ? -10.755 -7.001 3.764 1.00 97.94 86 ALA A C 1
ATOM 638 O O . ALA A 1 86 ? -10.292 -6.228 2.915 1.00 97.94 86 ALA A O 1
ATOM 639 N N . PRO A 1 87 ? -11.549 -8.032 3.424 1.00 97.94 87 PRO A N 1
ATOM 640 C CA . PRO A 1 87 ? -11.987 -8.282 2.056 1.00 97.94 87 PRO A CA 1
ATOM 641 C C . PRO A 1 87 ? -13.186 -7.415 1.654 1.00 97.94 87 PRO A C 1
ATOM 643 O O . PRO A 1 87 ? -14.013 -7.068 2.490 1.00 97.94 87 PRO A O 1
ATOM 646 N N . GLY A 1 88 ? -13.324 -7.119 0.358 1.00 97.75 88 GLY A N 1
ATOM 647 C CA . GLY A 1 88 ? -14.483 -6.393 -0.177 1.00 97.75 88 GLY A CA 1
ATOM 648 C C . GLY A 1 88 ? -14.438 -4.874 0.017 1.00 97.75 88 GLY A C 1
ATOM 649 O O . GLY A 1 88 ? -15.384 -4.181 -0.356 1.00 97.75 88 GLY A O 1
ATOM 650 N N . GLU A 1 89 ? -13.338 -4.342 0.544 1.00 98.06 89 GLU A N 1
ATOM 651 C CA . GLU A 1 89 ? -13.184 -2.920 0.826 1.00 98.06 89 GLU A CA 1
ATOM 652 C C . GLU A 1 89 ? -12.857 -2.134 -0.441 1.00 98.06 89 GLU A C 1
ATOM 654 O O . GLU A 1 89 ? -11.941 -2.482 -1.193 1.00 98.06 89 GLU A O 1
ATOM 659 N N . MET A 1 90 ? -13.592 -1.043 -0.678 1.00 98.19 90 MET A N 1
ATOM 660 C CA . MET A 1 90 ? -13.362 -0.176 -1.832 1.00 98.19 90 MET A CA 1
ATOM 661 C C . MET A 1 90 ? -12.247 0.834 -1.546 1.00 98.19 90 MET A C 1
ATOM 663 O O . MET A 1 90 ? -12.422 1.787 -0.778 1.00 98.19 90 MET A O 1
ATOM 667 N N . ILE A 1 91 ? -11.118 0.652 -2.226 1.00 98.31 91 ILE A N 1
ATOM 668 C CA . ILE A 1 91 ? -9.929 1.492 -2.117 1.00 98.31 91 ILE A CA 1
ATOM 669 C C . ILE A 1 91 ? -9.770 2.322 -3.389 1.00 98.31 91 ILE A C 1
ATOM 671 O O . ILE A 1 91 ? -9.664 1.782 -4.492 1.00 98.31 91 ILE A O 1
ATOM 675 N N . GLN A 1 92 ? -9.713 3.642 -3.245 1.00 98.19 92 GLN A N 1
ATOM 676 C CA . GLN A 1 92 ? -9.294 4.530 -4.319 1.00 98.19 92 GLN A CA 1
ATOM 677 C C . GLN A 1 92 ? -7.775 4.663 -4.280 1.00 98.19 92 GLN A C 1
ATOM 679 O O . GLN A 1 92 ? -7.203 5.106 -3.288 1.00 98.19 92 GLN A O 1
ATOM 684 N N . LEU A 1 93 ? -7.124 4.279 -5.372 1.00 97.88 93 LEU A N 1
ATOM 685 C CA . LEU A 1 93 ? -5.692 4.427 -5.563 1.00 97.88 93 LEU A CA 1
ATOM 686 C C . LEU A 1 93 ? -5.434 5.554 -6.559 1.00 97.88 93 LEU A C 1
ATOM 688 O O . LEU A 1 93 ? -5.801 5.455 -7.733 1.00 97.88 93 LEU A O 1
ATOM 692 N N . CYS A 1 94 ? -4.781 6.609 -6.090 1.00 96.94 94 CYS A N 1
ATOM 693 C CA . CYS A 1 94 ? -4.316 7.723 -6.897 1.00 96.94 94 CYS A CA 1
ATOM 694 C C . CYS A 1 94 ? -2.809 7.609 -7.122 1.00 96.94 94 CYS A C 1
ATOM 696 O O . CYS A 1 94 ? -2.034 7.508 -6.175 1.00 96.94 94 CYS A O 1
ATOM 698 N N . LEU A 1 95 ? -2.400 7.646 -8.386 1.00 95.81 95 LEU A N 1
ATOM 699 C CA . LEU A 1 95 ? -1.010 7.704 -8.810 1.00 95.81 95 LEU A CA 1
ATOM 700 C C . LEU A 1 95 ? -0.682 9.125 -9.252 1.00 95.81 95 LEU A C 1
ATOM 702 O O . LEU A 1 95 ? -1.329 9.659 -10.152 1.00 95.81 95 LEU A O 1
ATOM 706 N N . LYS A 1 96 ? 0.375 9.681 -8.672 1.00 94.31 96 LYS A N 1
ATOM 707 C CA . LYS A 1 96 ? 1.027 10.911 -9.094 1.00 94.31 96 LYS A CA 1
ATOM 708 C C . LYS A 1 96 ? 2.381 10.577 -9.729 1.00 94.31 96 LYS A C 1
ATOM 710 O O . LYS A 1 96 ? 3.204 9.904 -9.118 1.00 94.31 96 LYS A O 1
ATOM 715 N N . VAL A 1 97 ? 2.615 11.048 -10.954 1.00 92.38 97 VAL A N 1
ATOM 716 C CA . VAL A 1 97 ? 3.865 10.806 -11.702 1.00 92.38 97 VAL A CA 1
ATOM 717 C C . VAL A 1 97 ? 4.695 12.083 -11.773 1.00 92.38 97 VAL A C 1
ATOM 719 O O . VAL A 1 97 ? 4.183 13.122 -12.193 1.00 92.38 97 VAL A O 1
ATOM 722 N N . GLN A 1 98 ? 5.977 11.999 -11.412 1.00 90.38 98 GLN A N 1
ATOM 723 C CA . GLN A 1 98 ? 6.920 13.117 -11.481 1.00 90.38 98 GLN A CA 1
ATOM 724 C C . GLN A 1 98 ? 8.105 12.797 -12.403 1.00 90.38 98 GLN A C 1
ATOM 726 O O . GLN A 1 98 ? 8.745 11.749 -12.292 1.00 90.38 98 GLN A O 1
ATOM 731 N N . GLY A 1 99 ? 8.408 13.728 -13.310 1.00 88.00 99 GLY A N 1
ATOM 732 C CA . GLY A 1 99 ? 9.548 13.668 -14.229 1.00 88.00 99 GLY A CA 1
ATOM 733 C C . GLY A 1 99 ? 10.750 14.514 -13.795 1.00 88.00 99 GLY A C 1
ATOM 734 O O . GLY A 1 99 ? 10.655 15.313 -12.868 1.00 88.00 99 GLY A O 1
ATOM 735 N N . LYS A 1 100 ? 11.881 14.366 -14.495 1.00 83.69 100 LYS A N 1
ATOM 736 C CA . LYS A 1 100 ? 13.057 15.246 -14.378 1.00 83.69 100 LYS A CA 1
ATOM 737 C C . LYS A 1 100 ? 12.783 16.614 -15.009 1.00 83.69 100 LYS A C 1
ATOM 739 O O . LYS A 1 100 ? 12.259 16.678 -16.120 1.00 83.69 100 LYS A O 1
ATOM 744 N N . GLY A 1 101 ? 13.235 17.676 -14.342 1.00 74.62 101 GLY A N 1
ATOM 745 C CA . GLY A 1 101 ? 13.247 19.049 -14.861 1.00 74.62 101 GLY A CA 1
ATOM 746 C C . GLY A 1 101 ? 12.127 19.956 -14.335 1.00 74.62 101 GLY A C 1
ATOM 747 O O . GLY A 1 101 ? 11.152 19.505 -13.737 1.00 74.62 101 GLY A O 1
ATOM 748 N N . GLU A 1 102 ? 12.294 21.256 -14.589 1.00 54.94 102 GLU A N 1
ATOM 749 C CA . GLU A 1 102 ? 11.522 22.374 -14.010 1.00 54.94 102 GLU A CA 1
ATOM 750 C C . GLU A 1 102 ? 10.051 22.442 -14.472 1.00 54.94 102 GLU A C 1
ATOM 752 O O . GLU A 1 102 ? 9.216 23.051 -13.816 1.00 54.94 102 GLU A O 1
ATOM 757 N N . TRP A 1 103 ? 9.703 21.731 -15.551 1.00 49.50 103 TRP A N 1
ATOM 758 C CA . TRP A 1 103 ? 8.350 21.668 -16.128 1.00 49.50 103 TRP A CA 1
ATOM 759 C C . TRP A 1 103 ? 7.713 20.278 -16.014 1.00 49.50 103 TRP A C 1
ATOM 761 O O . TRP A 1 103 ? 6.929 19.868 -16.876 1.00 49.50 103 TRP A O 1
ATOM 771 N N . SER A 1 104 ? 8.075 19.508 -14.983 1.00 57.84 104 SER A N 1
ATOM 772 C CA . SER A 1 104 ? 7.508 18.173 -14.783 1.00 57.84 104 SER A CA 1
ATOM 773 C C . SER A 1 104 ? 5.997 18.261 -14.514 1.00 57.84 104 SER A C 1
ATOM 775 O O . SER A 1 104 ? 5.532 18.539 -13.410 1.00 57.84 104 SER A O 1
ATOM 777 N N . ARG A 1 105 ? 5.188 18.050 -15.562 1.00 59.59 105 ARG A N 1
ATOM 778 C CA . ARG A 1 105 ? 3.733 17.947 -15.428 1.00 59.59 105 ARG A CA 1
ATOM 779 C C . ARG A 1 105 ? 3.426 16.793 -14.487 1.00 59.59 105 ARG A C 1
ATOM 781 O O . ARG A 1 105 ? 3.731 15.641 -14.784 1.00 59.59 105 ARG A O 1
ATOM 788 N N . THR A 1 106 ? 2.812 17.124 -13.362 1.00 71.12 106 THR A N 1
ATOM 789 C CA . THR A 1 106 ? 2.307 16.140 -12.420 1.00 71.12 106 THR A CA 1
ATOM 790 C C . THR A 1 106 ? 1.018 15.556 -12.989 1.00 71.12 106 THR A C 1
ATOM 792 O O . THR A 1 106 ? -0.019 16.216 -12.972 1.00 71.12 106 THR A O 1
ATOM 795 N N . LEU A 1 107 ? 1.073 14.334 -13.516 1.00 74.88 107 LEU A N 1
ATOM 796 C CA . LEU A 1 107 ? -0.139 13.611 -13.898 1.00 74.88 107 LEU A CA 1
ATOM 797 C C . LEU A 1 1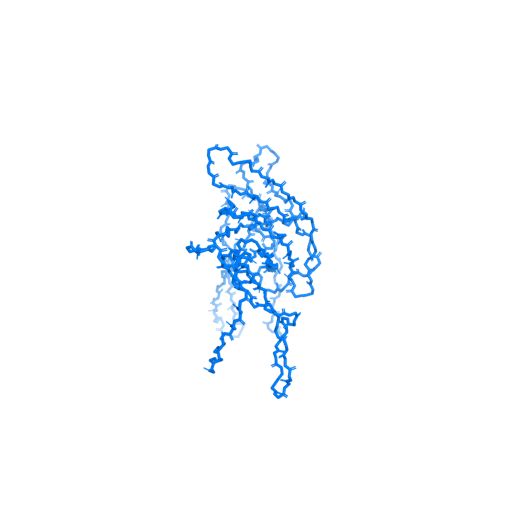07 ? -0.691 12.895 -12.666 1.00 74.88 107 LEU A C 1
ATOM 799 O O . LEU A 1 107 ? 0.033 12.111 -12.053 1.00 74.88 107 LEU A O 1
ATOM 803 N N . VAL A 1 108 ? -1.961 13.145 -12.337 1.00 85.88 108 VAL A N 1
ATOM 804 C CA . VAL A 1 108 ? -2.690 12.426 -11.285 1.00 85.88 108 VAL A CA 1
ATOM 805 C C . VAL A 1 108 ? -3.767 11.559 -11.930 1.00 85.88 108 VAL A C 1
ATOM 807 O O . VAL A 1 108 ? -4.611 12.063 -12.668 1.00 85.88 108 VAL A O 1
ATOM 810 N N . VAL A 1 109 ? -3.735 10.254 -11.664 1.00 92.12 109 VAL A N 1
ATOM 811 C CA . VAL A 1 109 ? -4.746 9.292 -12.126 1.00 92.12 109 VAL A CA 1
ATOM 812 C C . VAL A 1 109 ? -5.268 8.520 -10.928 1.00 92.12 109 VAL A C 1
ATOM 814 O O . VAL A 1 109 ? -4.490 7.852 -10.257 1.00 92.12 109 VAL A O 1
ATOM 817 N N . CYS A 1 110 ? -6.577 8.567 -10.693 1.00 95.75 110 CYS A N 1
ATOM 818 C CA . CYS A 1 110 ? -7.230 7.821 -9.621 1.00 95.75 110 CYS A CA 1
ATOM 819 C C . CYS A 1 110 ? -8.112 6.711 -10.190 1.00 95.75 110 CYS A C 1
ATOM 821 O O . CYS A 1 110 ? -8.806 6.906 -11.191 1.00 95.75 110 CYS A O 1
ATOM 823 N N . LYS A 1 111 ? -8.086 5.541 -9.553 1.00 96.69 111 LYS A N 1
ATOM 824 C CA . LYS A 1 111 ? -8.952 4.404 -9.876 1.00 96.69 111 LYS A CA 1
ATOM 825 C C . LYS A 1 111 ? -9.425 3.722 -8.605 1.00 96.69 111 LYS A C 1
ATOM 827 O O . LYS A 1 111 ? -8.686 3.660 -7.628 1.00 96.69 111 LYS A O 1
ATOM 832 N N . ASN A 1 112 ? -10.634 3.182 -8.655 1.00 97.81 112 ASN A N 1
ATOM 833 C CA . ASN A 1 112 ? -11.189 2.406 -7.558 1.00 97.81 1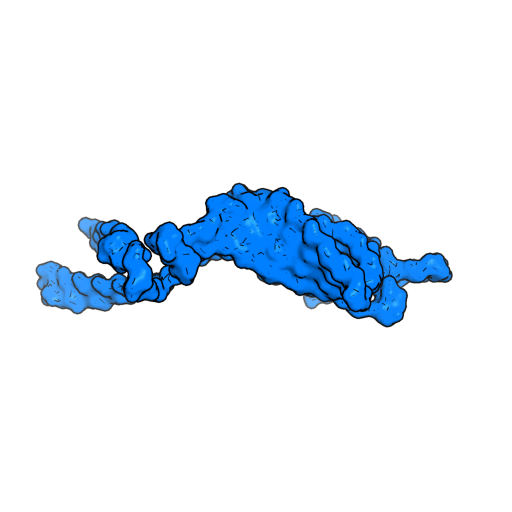12 ASN A CA 1
ATOM 834 C C . ASN A 1 112 ? -10.901 0.924 -7.783 1.00 97.81 112 ASN A C 1
ATOM 836 O O . ASN A 1 112 ? -11.004 0.421 -8.903 1.00 97.81 112 ASN A O 1
ATOM 840 N N . PHE A 1 113 ? -10.566 0.250 -6.697 1.00 97.56 113 PHE A N 1
ATOM 841 C CA . PHE A 1 113 ? -10.336 -1.180 -6.629 1.00 97.56 113 PHE A CA 1
ATOM 842 C C . PHE A 1 113 ? -11.055 -1.737 -5.408 1.00 97.56 113 PHE A C 1
ATOM 844 O O . PHE A 1 113 ? -11.381 -0.999 -4.478 1.00 97.56 113 PHE A O 1
ATOM 851 N N . THR A 1 114 ? -11.265 -3.044 -5.404 1.00 98.00 114 THR A N 1
ATOM 852 C CA . THR A 1 114 ? -11.851 -3.760 -4.275 1.00 98.00 114 THR A CA 1
ATOM 853 C C . THR A 1 114 ? -10.825 -4.753 -3.755 1.00 98.00 114 THR A C 1
ATOM 855 O O . THR A 1 114 ? -10.174 -5.424 -4.560 1.00 98.00 114 THR A O 1
ATOM 858 N N . SER A 1 115 ? -10.645 -4.821 -2.437 1.00 97.94 115 SER A N 1
ATOM 859 C CA . SER A 1 115 ? -9.746 -5.802 -1.834 1.00 97.94 115 SER A CA 1
ATOM 860 C C . SER A 1 115 ? -10.275 -7.226 -2.017 1.00 97.94 115 SER A C 1
ATOM 862 O O . SER A 1 115 ? -11.475 -7.488 -1.901 1.00 97.94 115 SER A O 1
ATOM 864 N N . ASP A 1 116 ? -9.372 -8.153 -2.326 1.00 97.00 116 ASP A N 1
ATOM 865 C CA . ASP A 1 116 ? -9.690 -9.572 -2.469 1.00 97.00 116 ASP A CA 1
ATOM 866 C C . ASP A 1 116 ? -9.947 -10.254 -1.112 1.00 97.00 116 ASP A C 1
ATOM 868 O O . ASP A 1 116 ? -9.901 -9.624 -0.055 1.00 97.00 116 ASP A O 1
ATOM 872 N N . ILE A 1 117 ? -10.197 -11.568 -1.124 1.00 97.19 117 ILE A N 1
ATOM 873 C CA . ILE A 1 117 ? -10.449 -12.354 0.095 1.00 97.19 117 ILE A CA 1
ATOM 874 C C . ILE A 1 117 ? -9.286 -12.322 1.100 1.00 97.19 117 ILE A C 1
ATOM 876 O O . ILE A 1 117 ? -9.487 -12.453 2.304 1.00 97.19 117 ILE A O 1
ATOM 880 N N . ASN A 1 118 ? -8.068 -12.108 0.607 1.00 95.75 118 ASN A N 1
ATOM 881 C CA . ASN A 1 118 ? -6.872 -11.959 1.418 1.00 95.75 118 ASN A CA 1
ATOM 882 C C . ASN A 1 118 ? -6.620 -10.489 1.779 1.00 95.75 118 ASN A C 1
ATOM 884 O O . ASN A 1 118 ? -5.558 -10.180 2.318 1.00 95.75 118 ASN A O 1
ATOM 888 N N . GLY A 1 119 ? -7.553 -9.576 1.510 1.00 97.19 119 GLY A N 1
ATOM 889 C CA . GLY A 1 119 ? -7.406 -8.152 1.783 1.00 97.19 119 GLY A CA 1
ATOM 890 C C . GLY A 1 119 ? -6.371 -7.471 0.889 1.00 97.19 119 GLY A C 1
ATOM 891 O O . GLY A 1 119 ? -5.804 -6.467 1.298 1.00 97.19 119 GLY A O 1
ATOM 892 N N . PHE A 1 120 ? -6.051 -7.999 -0.294 1.00 97.31 120 PHE A N 1
ATOM 893 C CA . PHE A 1 120 ? -5.120 -7.349 -1.219 1.00 97.31 120 PHE A CA 1
ATOM 894 C C . PHE A 1 120 ? -5.842 -6.590 -2.328 1.00 97.31 120 PHE A C 1
ATOM 896 O O . PHE A 1 120 ? -6.783 -7.081 -2.944 1.00 97.31 120 PHE A O 1
ATOM 903 N N . VAL A 1 121 ? -5.321 -5.409 -2.643 1.00 97.44 121 VAL A N 1
ATOM 904 C CA . VAL A 1 121 ? -5.604 -4.670 -3.873 1.00 97.44 121 VAL A CA 1
ATOM 905 C C . VAL A 1 121 ? -4.353 -4.713 -4.734 1.00 97.44 121 VAL A C 1
ATOM 907 O O . VAL A 1 121 ? -3.324 -4.153 -4.358 1.00 97.44 121 VAL A O 1
ATOM 910 N N . GLN A 1 122 ? -4.431 -5.370 -5.889 1.00 95.31 122 GLN A N 1
ATOM 911 C CA . GLN A 1 122 ? -3.326 -5.430 -6.845 1.00 95.31 122 GLN A CA 1
ATOM 912 C C . GLN A 1 122 ? -3.526 -4.401 -7.953 1.00 95.31 122 GLN A C 1
ATOM 914 O O . GLN A 1 122 ? -4.632 -4.232 -8.468 1.00 95.31 122 GLN A O 1
ATOM 919 N N . PHE A 1 123 ? -2.448 -3.739 -8.358 1.00 94.75 123 PHE A N 1
ATOM 920 C CA . PHE A 1 123 ? -2.483 -2.765 -9.438 1.00 94.75 123 PHE A CA 1
ATOM 921 C C . PHE A 1 123 ? -1.255 -2.881 -10.340 1.00 94.75 123 PHE A C 1
ATOM 923 O O . PHE A 1 123 ? -0.176 -3.319 -9.934 1.00 94.75 123 PHE A O 1
ATOM 930 N N . LEU A 1 124 ? -1.437 -2.458 -11.590 1.00 93.94 124 LEU A N 1
ATOM 931 C CA . LEU A 1 124 ? -0.394 -2.433 -12.604 1.00 93.94 124 LEU A CA 1
ATOM 932 C C . LEU A 1 124 ? -0.297 -1.033 -13.201 1.00 93.94 124 LEU A C 1
ATOM 934 O O . LEU A 1 124 ? -1.269 -0.493 -13.737 1.00 93.94 124 LEU A O 1
ATOM 938 N N . VAL A 1 125 ? 0.899 -0.464 -13.144 1.00 94.19 125 VAL A N 1
ATOM 939 C CA . VAL A 1 125 ? 1.236 0.793 -13.801 1.00 94.19 125 VAL A CA 1
ATOM 940 C C . VAL A 1 125 ? 1.959 0.477 -15.102 1.00 94.19 125 VAL A C 1
ATOM 942 O O . VAL A 1 125 ? 2.895 -0.324 -15.143 1.00 94.19 125 VAL A O 1
ATOM 945 N N . ARG A 1 126 ? 1.505 1.110 -16.188 1.00 93.50 126 ARG A N 1
ATOM 946 C CA . ARG A 1 126 ? 2.115 0.959 -17.515 1.00 93.50 126 ARG A CA 1
ATOM 947 C C . ARG A 1 126 ? 3.589 1.391 -17.490 1.00 93.50 126 ARG A C 1
ATOM 949 O O . ARG A 1 126 ? 3.934 2.249 -16.673 1.00 93.50 126 ARG A O 1
ATOM 956 N N . PRO A 1 127 ? 4.429 0.861 -18.399 1.00 94.12 127 PRO A N 1
ATOM 957 C CA . PRO A 1 127 ? 5.809 1.303 -18.562 1.00 94.12 127 PRO A CA 1
ATOM 958 C C . PRO A 1 127 ? 5.946 2.823 -18.567 1.00 94.12 127 PRO A C 1
ATOM 960 O O . PRO A 1 127 ? 5.284 3.514 -19.341 1.00 94.12 127 PRO A O 1
ATOM 963 N N . GLN A 1 128 ? 6.794 3.333 -17.679 1.00 92.50 128 GLN A N 1
ATOM 964 C CA . GLN A 1 128 ? 7.057 4.763 -17.555 1.00 92.50 1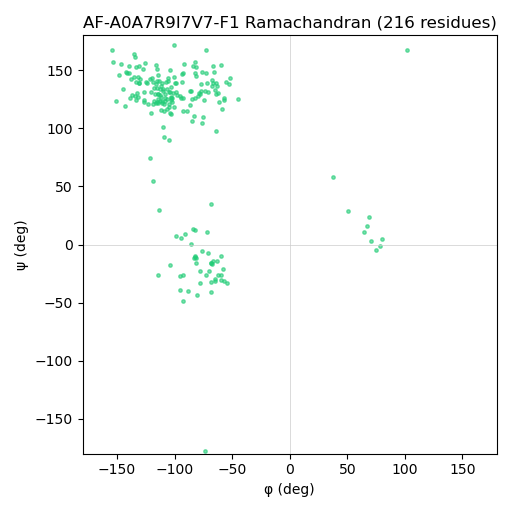28 GLN A CA 1
ATOM 965 C C . GLN A 1 128 ? 8.258 5.160 -18.404 1.00 92.50 128 GLN A C 1
ATOM 967 O O . GLN A 1 128 ? 9.201 4.384 -18.566 1.00 92.50 128 GLN A O 1
ATOM 972 N N . HIS A 1 129 ? 8.233 6.381 -18.932 1.00 90.38 129 HIS A N 1
ATOM 973 C CA . HIS A 1 129 ? 9.350 6.919 -19.699 1.00 90.38 129 HIS A CA 1
ATOM 974 C C . HIS A 1 129 ? 10.584 7.134 -18.800 1.00 90.38 129 HIS A C 1
ATOM 976 O O . HIS A 1 129 ? 10.462 7.378 -17.602 1.00 90.38 129 HIS A O 1
ATOM 982 N N . HIS A 1 130 ? 11.788 7.089 -19.376 1.00 88.00 130 HIS A N 1
ATOM 983 C CA . HIS A 1 130 ? 13.067 7.196 -18.649 1.00 88.00 130 HIS A CA 1
ATOM 984 C C . HIS A 1 130 ? 13.295 8.533 -17.925 1.00 88.00 130 HIS A C 1
ATOM 986 O O . HIS A 1 130 ? 14.196 8.653 -17.098 1.00 88.00 130 HIS A O 1
ATOM 992 N N . ASN A 1 131 ? 12.500 9.555 -18.242 1.00 89.06 131 ASN A N 1
ATOM 993 C CA . ASN A 1 131 ? 12.538 10.841 -17.551 1.00 89.06 131 ASN A CA 1
ATOM 994 C C . ASN A 1 131 ? 11.711 10.840 -16.258 1.00 89.06 131 ASN A C 1
ATOM 996 O O . ASN A 1 131 ? 11.832 11.795 -15.499 1.00 89.06 131 ASN A O 1
ATOM 1000 N N . VAL A 1 132 ? 10.878 9.827 -16.007 1.00 91.62 132 VAL A N 1
ATOM 1001 C CA . VAL A 1 132 ? 10.117 9.693 -14.760 1.00 91.62 132 VAL A CA 1
ATOM 1002 C C . VAL A 1 132 ? 11.064 9.270 -13.643 1.00 91.62 132 VAL A C 1
ATOM 1004 O O . VAL A 1 132 ? 11.850 8.340 -13.811 1.00 91.62 132 VAL A O 1
ATOM 1007 N N . VAL A 1 133 ? 10.989 9.957 -12.504 1.00 92.25 133 VAL A N 1
ATOM 1008 C CA . VAL A 1 133 ? 11.861 9.721 -11.338 1.00 92.25 133 VAL A CA 1
ATOM 1009 C C . VAL A 1 133 ? 11.114 9.210 -10.122 1.00 92.25 133 VAL A C 1
ATOM 1011 O O . VAL A 1 133 ? 11.712 8.518 -9.300 1.00 92.25 133 VAL A O 1
ATOM 1014 N N . LEU A 1 134 ? 9.826 9.530 -10.012 1.00 93.62 134 LEU A N 1
ATOM 1015 C CA . LEU A 1 134 ? 9.025 9.202 -8.843 1.00 93.62 134 LEU A CA 1
ATOM 1016 C C . LEU A 1 134 ? 7.592 8.860 -9.252 1.00 93.62 134 LEU A C 1
ATOM 1018 O O . LEU A 1 134 ? 6.966 9.575 -10.044 1.00 93.62 134 LEU A O 1
ATOM 1022 N N . LEU A 1 135 ? 7.093 7.767 -8.683 1.00 95.50 135 LEU A N 1
ATOM 1023 C CA . LEU A 1 135 ? 5.681 7.412 -8.651 1.00 95.50 135 LEU A CA 1
ATOM 1024 C C . LEU A 1 135 ? 5.210 7.517 -7.202 1.00 95.50 135 LEU A C 1
ATOM 1026 O O . LEU A 1 135 ? 5.677 6.759 -6.356 1.00 95.50 135 LEU A O 1
ATOM 1030 N N . SER A 1 136 ? 4.294 8.440 -6.934 1.00 96.12 136 SER A N 1
ATOM 1031 C CA . SER A 1 136 ? 3.708 8.636 -5.611 1.00 96.12 136 SER A CA 1
ATOM 1032 C C . SER A 1 136 ? 2.295 8.076 -5.597 1.00 96.12 136 SER A C 1
ATOM 1034 O O . SER A 1 136 ? 1.430 8.531 -6.350 1.00 96.12 136 SER A O 1
ATOM 1036 N N . PHE A 1 137 ? 2.057 7.085 -4.751 1.00 96.94 137 PHE A N 1
ATOM 1037 C CA . PHE A 1 137 ? 0.762 6.445 -4.585 1.00 96.94 137 PHE A CA 1
ATOM 1038 C C . PHE A 1 137 ? 0.086 6.938 -3.314 1.00 96.94 137 PHE A C 1
ATOM 1040 O O . PHE A 1 137 ? 0.701 6.998 -2.252 1.00 96.94 137 PHE A O 1
ATOM 1047 N N . VAL A 1 138 ? -1.202 7.241 -3.424 1.00 97.50 138 VAL A N 1
ATOM 1048 C CA . VAL A 1 138 ? -2.089 7.501 -2.291 1.00 97.50 138 VAL A CA 1
ATOM 1049 C C . VAL A 1 138 ? -3.246 6.519 -2.397 1.00 97.50 138 VAL A C 1
ATOM 1051 O O . VAL A 1 138 ? -3.952 6.511 -3.404 1.00 97.50 138 VAL A O 1
ATOM 1054 N N . ALA A 1 139 ? -3.430 5.687 -1.379 1.00 98.06 139 ALA A N 1
ATOM 1055 C CA . ALA A 1 139 ? -4.576 4.799 -1.251 1.00 98.06 139 ALA A CA 1
ATOM 1056 C C . ALA A 1 139 ? -5.514 5.335 -0.167 1.00 98.06 139 ALA A C 1
ATOM 1058 O O . ALA A 1 139 ? -5.044 5.686 0.913 1.00 98.06 139 ALA A O 1
ATOM 1059 N N . THR A 1 140 ? -6.818 5.384 -0.432 1.00 98.12 140 THR A N 1
ATOM 1060 C CA . THR A 1 140 ? -7.843 5.806 0.536 1.00 98.12 140 THR A CA 1
ATOM 1061 C C . THR A 1 140 ? -9.025 4.842 0.538 1.00 98.12 140 THR A C 1
ATOM 1063 O O . THR A 1 140 ? -9.464 4.377 -0.515 1.00 98.12 140 THR A O 1
ATOM 1066 N N . ALA A 1 141 ? -9.566 4.536 1.717 1.00 97.81 141 ALA A N 1
ATOM 1067 C CA . ALA A 1 141 ? -10.769 3.715 1.839 1.00 97.81 141 ALA A CA 1
ATOM 1068 C C . ALA A 1 141 ? -12.021 4.593 1.680 1.00 97.81 141 ALA A C 1
ATOM 1070 O O . ALA A 1 141 ? -12.367 5.389 2.557 1.00 97.81 141 ALA A O 1
ATOM 1071 N N . VAL A 1 142 ? -12.703 4.484 0.539 1.00 95.00 142 VAL A N 1
ATOM 1072 C CA . VAL A 1 142 ? -13.738 5.453 0.123 1.00 95.00 142 VAL A CA 1
ATOM 1073 C C . VAL A 1 142 ? -14.988 5.389 1.007 1.00 95.00 142 VAL A C 1
ATOM 1075 O O . VAL A 1 142 ? -15.615 6.415 1.257 1.00 95.00 142 VAL A O 1
ATOM 1078 N N . GLY A 1 143 ? -15.328 4.202 1.520 1.00 94.38 143 GLY A N 1
ATOM 1079 C CA . GLY A 1 143 ? -16.487 3.990 2.399 1.00 94.38 143 GLY A CA 1
ATOM 1080 C C . GLY A 1 143 ? -16.344 4.575 3.810 1.00 94.38 143 GLY A C 1
ATOM 1081 O O . GLY A 1 143 ? -17.312 4.590 4.565 1.00 94.38 143 GLY A O 1
ATOM 1082 N N . TYR A 1 144 ? -15.162 5.079 4.170 1.00 95.44 144 TYR A N 1
ATOM 1083 C CA . TYR A 1 144 ? -14.834 5.528 5.521 1.00 95.44 144 TYR A CA 1
ATOM 1084 C C . TYR A 1 144 ? -14.428 6.994 5.498 1.00 95.44 144 TYR A C 1
ATOM 1086 O O . TYR A 1 144 ? -13.255 7.329 5.593 1.00 95.44 144 TYR A O 1
ATOM 1094 N N . GLN A 1 145 ? -15.399 7.885 5.331 1.00 93.44 145 GLN A N 1
ATOM 1095 C CA . GLN A 1 145 ? -15.125 9.319 5.379 1.00 93.44 145 GLN A CA 1
ATOM 1096 C C . GLN A 1 145 ? -14.680 9.756 6.776 1.00 93.44 145 GLN A C 1
ATOM 1098 O O . GLN A 1 145 ? -15.147 9.213 7.783 1.00 93.44 145 GLN A O 1
ATOM 1103 N N . THR A 1 146 ? -13.829 10.782 6.823 1.00 92.56 146 THR A N 1
ATOM 1104 C CA . THR A 1 146 ? -13.433 11.423 8.075 1.00 92.56 146 THR A CA 1
ATOM 1105 C C . THR A 1 146 ? -14.669 11.931 8.818 1.00 92.56 146 THR A C 1
ATOM 1107 O O . THR A 1 146 ? -15.478 12.681 8.269 1.00 92.56 146 THR A O 1
ATOM 1110 N N . LYS A 1 147 ? -14.815 11.522 10.077 1.00 90.50 147 LYS A N 1
ATOM 1111 C CA . LYS A 1 147 ? -15.863 11.983 10.992 1.00 90.50 147 LYS A CA 1
ATOM 1112 C C . LYS A 1 147 ? -15.255 12.937 12.003 1.00 90.50 147 LYS A C 1
ATOM 1114 O O . LYS A 1 147 ? -14.145 12.714 12.476 1.00 90.50 147 LYS A O 1
ATOM 1119 N N . TYR A 1 148 ? -16.008 13.961 12.373 1.00 88.12 148 TYR A N 1
ATOM 1120 C CA . TYR A 1 148 ? -15.594 14.988 13.326 1.00 88.12 148 TYR A CA 1
ATOM 1121 C C . TYR A 1 148 ? -16.491 14.945 14.561 1.00 88.12 148 TYR A C 1
ATOM 1123 O O . TYR A 1 148 ? -17.646 14.534 14.464 1.00 88.12 148 TYR A O 1
ATOM 1131 N N . TYR A 1 149 ? -15.977 15.406 15.701 1.00 83.00 149 TYR A N 1
ATOM 1132 C CA . TYR A 1 149 ? -16.751 15.474 16.948 1.00 83.00 149 TYR A CA 1
ATOM 1133 C C . TYR A 1 149 ? -17.934 16.453 16.872 1.00 83.00 149 TYR A C 1
ATOM 1135 O O . TYR A 1 149 ? -18.962 16.241 17.505 1.00 83.00 149 TYR A O 1
ATOM 1143 N N . SER A 1 150 ? -17.804 17.529 16.091 1.00 79.50 150 SER A N 1
ATOM 1144 C CA . SER A 1 150 ? -18.887 18.476 15.816 1.00 79.50 150 SER A CA 1
ATOM 1145 C C . SER A 1 150 ? -18.730 19.064 14.406 1.00 79.50 150 SER A C 1
ATOM 1147 O O . SER A 1 150 ? -17.593 19.293 13.973 1.00 79.50 150 SER A O 1
ATOM 1149 N N . PRO A 1 151 ? -19.839 19.352 13.693 1.00 74.31 151 PRO A N 1
ATOM 1150 C CA . PRO A 1 151 ? -19.808 20.058 12.411 1.00 74.31 151 PRO A CA 1
ATOM 1151 C C . PRO A 1 151 ? -19.074 21.405 12.469 1.00 74.31 151 PRO A C 1
ATOM 1153 O O . PRO A 1 151 ? -18.406 21.775 11.501 1.00 74.31 151 PRO A O 1
ATOM 1156 N N . ASP A 1 152 ? -19.155 22.097 13.609 1.00 78.56 152 ASP A N 1
ATOM 1157 C CA . ASP A 1 152 ? -18.566 23.423 13.846 1.00 78.56 152 ASP A CA 1
ATOM 1158 C C . ASP A 1 152 ? -17.070 23.334 14.191 1.00 78.56 152 ASP A C 1
ATOM 1160 O O . ASP A 1 152 ? -16.330 24.315 14.119 1.00 78.56 152 ASP A O 1
ATOM 1164 N N . LYS A 1 153 ? -16.597 22.132 14.545 1.00 71.06 153 LYS A N 1
ATOM 1165 C CA . LYS A 1 153 ? -15.222 21.847 14.973 1.00 71.06 153 LYS A CA 1
ATOM 1166 C C . LYS A 1 153 ? -14.539 20.855 14.029 1.00 71.06 153 LYS A C 1
ATOM 1168 O O . LYS A 1 153 ? -13.968 19.860 14.468 1.00 71.06 153 LYS A O 1
ATOM 1173 N N . ARG A 1 154 ? -14.521 21.157 12.723 1.00 75.81 154 ARG A N 1
ATOM 1174 C CA . ARG A 1 154 ? -13.843 20.335 11.687 1.00 75.81 154 ARG A CA 1
ATOM 1175 C C . ARG A 1 154 ? -12.331 20.153 11.888 1.00 75.81 154 ARG A C 1
ATOM 1177 O O . ARG A 1 154 ? -11.708 19.363 11.193 1.00 75.81 154 ARG A O 1
ATOM 1184 N N . TRP A 1 155 ? -11.727 20.882 12.820 1.00 77.56 155 TRP A N 1
ATOM 1185 C CA . TRP A 1 155 ? -10.328 20.722 13.220 1.00 77.56 155 TRP A CA 1
ATOM 1186 C C . TRP A 1 155 ? -10.123 19.588 14.247 1.00 77.56 155 TRP A C 1
ATOM 1188 O O . TRP A 1 155 ? -8.983 19.220 14.520 1.00 77.56 155 TRP A O 1
ATOM 1198 N N . ARG A 1 156 ? -11.199 19.011 14.809 1.00 83.00 156 ARG A N 1
ATOM 1199 C CA . ARG A 1 156 ? -11.154 17.850 15.715 1.00 83.00 156 ARG A CA 1
ATOM 1200 C C . ARG A 1 156 ? -11.730 16.610 15.042 1.00 83.00 156 ARG A C 1
ATOM 1202 O O . ARG A 1 156 ? -12.948 16.429 14.970 1.00 83.00 156 ARG A O 1
ATOM 1209 N N . VAL A 1 157 ? -10.837 15.748 14.571 1.00 86.06 157 VAL A N 1
ATOM 1210 C CA . VAL A 1 157 ? -11.201 14.466 13.967 1.00 86.06 157 VAL A CA 1
ATOM 1211 C C . VAL A 1 157 ? -11.579 13.457 15.051 1.00 86.06 157 VAL A C 1
ATOM 1213 O O . VAL A 1 157 ? -10.881 13.310 16.049 1.00 86.06 157 VAL A O 1
ATOM 1216 N N . PHE A 1 158 ? -12.704 12.780 14.843 1.00 86.81 158 PHE A N 1
ATOM 1217 C CA . PHE A 1 158 ? -13.156 11.640 15.634 1.00 86.81 158 PHE A CA 1
ATOM 1218 C C . PHE A 1 158 ? -12.675 10.323 15.015 1.00 86.81 158 PHE A C 1
ATOM 1220 O O . PHE A 1 158 ? -12.097 9.486 15.703 1.00 86.81 158 PHE A O 1
ATOM 1227 N N . MET A 1 159 ? -12.880 10.168 13.704 1.00 90.69 159 MET A N 1
ATOM 1228 C CA . MET A 1 159 ? -12.369 9.047 12.914 1.00 90.69 159 MET A CA 1
ATOM 1229 C C . MET A 1 159 ? -11.768 9.590 11.628 1.00 90.69 159 MET A C 1
ATOM 1231 O O . MET A 1 159 ? -12.441 10.320 10.904 1.00 90.69 159 MET A O 1
ATOM 1235 N N . ASP A 1 160 ? -10.535 9.221 11.336 1.00 92.75 160 ASP A N 1
ATOM 1236 C CA . ASP A 1 160 ? -9.852 9.524 10.092 1.00 92.75 160 ASP A CA 1
ATOM 1237 C C . ASP A 1 160 ? -10.262 8.554 8.991 1.00 92.75 160 ASP A C 1
ATOM 1239 O O . ASP A 1 160 ? -10.449 7.352 9.217 1.00 92.75 160 ASP A O 1
ATOM 1243 N N . GLN A 1 161 ? -10.326 9.070 7.765 1.00 96.38 161 GLN A N 1
ATOM 1244 C CA . GLN A 1 161 ? -10.357 8.211 6.597 1.00 96.38 161 GLN A CA 1
ATOM 1245 C C . GLN A 1 161 ? -9.067 7.374 6.545 1.00 96.38 161 GLN A C 1
ATOM 1247 O O . GLN A 1 161 ? -7.970 7.944 6.487 1.00 96.38 161 GLN A O 1
ATOM 1252 N N . PRO A 1 162 ? -9.164 6.031 6.523 1.00 97.62 162 PRO A N 1
ATOM 1253 C CA . PRO A 1 162 ? -8.008 5.174 6.339 1.00 97.62 162 PRO A CA 1
ATOM 1254 C C . PRO A 1 162 ? -7.305 5.518 5.030 1.00 97.62 162 PRO A C 1
ATOM 1256 O O . PRO A 1 162 ? -7.919 5.516 3.955 1.00 97.62 162 PRO A O 1
ATOM 1259 N N . SER A 1 163 ? -6.016 5.821 5.128 1.00 97.31 163 SER A N 1
ATOM 1260 C CA . SER A 1 163 ? -5.190 6.150 3.978 1.00 97.31 163 SER A CA 1
ATOM 1261 C C . SER A 1 163 ? -3.758 5.667 4.157 1.00 97.31 163 SER A C 1
ATOM 1263 O O . SER A 1 163 ? -3.287 5.482 5.278 1.00 97.31 163 SER A O 1
ATOM 1265 N N . ALA A 1 164 ? -3.076 5.450 3.038 1.00 97.44 164 ALA A N 1
ATOM 1266 C CA . ALA A 1 164 ? -1.661 5.121 3.006 1.00 97.44 164 ALA A CA 1
ATOM 1267 C C . ALA A 1 164 ? -0.979 5.820 1.836 1.00 97.44 164 ALA A C 1
ATOM 1269 O O . ALA A 1 164 ? -1.569 6.005 0.769 1.00 97.44 164 ALA A O 1
ATOM 1270 N N . PHE A 1 165 ? 0.285 6.166 2.041 1.00 96.38 165 PHE A N 1
ATOM 1271 C CA . PHE A 1 165 ? 1.132 6.794 1.042 1.00 96.38 165 PHE A CA 1
ATOM 1272 C C . PHE A 1 165 ? 2.343 5.917 0.751 1.00 96.38 165 PHE A C 1
ATOM 1274 O O . PHE A 1 165 ? 2.897 5.297 1.661 1.00 96.38 165 PHE A O 1
ATOM 1281 N N . PHE A 1 166 ? 2.764 5.878 -0.509 1.00 96.19 166 PHE A N 1
ATOM 1282 C CA . PHE A 1 166 ? 3.953 5.141 -0.900 1.00 96.19 166 PHE A CA 1
ATOM 1283 C C . PHE A 1 166 ? 4.635 5.759 -2.110 1.00 96.19 166 PHE A C 1
ATOM 1285 O O . PHE A 1 166 ? 4.042 5.897 -3.178 1.00 96.19 166 PHE A O 1
ATOM 1292 N N . ASP A 1 167 ? 5.908 6.084 -1.932 1.00 96.00 167 ASP A N 1
ATOM 1293 C CA . ASP A 1 167 ? 6.766 6.635 -2.967 1.00 96.00 167 ASP A CA 1
ATOM 1294 C C . ASP A 1 167 ? 7.687 5.562 -3.535 1.00 96.00 167 ASP A C 1
ATOM 1296 O O . ASP A 1 167 ? 8.386 4.858 -2.805 1.00 96.00 167 ASP A O 1
ATOM 1300 N N . VAL A 1 168 ? 7.713 5.476 -4.862 1.00 96.50 168 VAL A N 1
ATOM 1301 C CA . VAL A 1 168 ? 8.512 4.508 -5.610 1.00 96.50 168 VAL A CA 1
ATOM 1302 C C . VAL A 1 168 ? 9.468 5.263 -6.514 1.00 96.50 168 VAL A C 1
ATOM 1304 O O . VAL A 1 168 ? 9.062 5.927 -7.472 1.00 96.50 168 VAL A O 1
ATOM 1307 N N . GLN A 1 169 ? 10.757 5.148 -6.220 1.00 95.38 169 GLN A N 1
ATOM 1308 C CA . GLN A 1 169 ? 11.798 5.818 -6.990 1.00 95.38 169 GLN A CA 1
ATOM 1309 C C . GLN A 1 169 ? 12.193 5.007 -8.225 1.00 95.38 169 GLN A C 1
ATOM 1311 O O . GLN A 1 169 ? 12.079 3.778 -8.262 1.00 95.38 169 GLN A O 1
ATOM 1316 N N . SER A 1 170 ? 12.692 5.690 -9.253 1.00 94.88 170 SER A N 1
ATOM 1317 C CA . SER A 1 170 ? 13.256 5.014 -10.420 1.00 94.88 170 SER A CA 1
ATOM 1318 C C . SER A 1 170 ? 14.512 4.233 -10.032 1.00 94.88 170 SER A C 1
ATOM 1320 O O . SER A 1 170 ? 15.415 4.783 -9.401 1.00 94.88 170 SER A O 1
ATOM 1322 N N . TRP A 1 171 ? 14.618 2.984 -10.478 1.00 94.81 171 TRP A N 1
ATOM 1323 C CA . TRP A 1 171 ? 15.841 2.200 -10.363 1.00 94.81 171 TRP A CA 1
ATOM 1324 C C . TRP A 1 171 ? 16.953 2.844 -11.197 1.00 94.81 171 TRP A C 1
ATOM 1326 O O . TRP A 1 171 ? 16.779 3.121 -12.389 1.00 94.81 171 TRP A O 1
ATOM 1336 N N . TYR A 1 172 ? 18.119 3.057 -10.591 1.00 91.81 172 TYR A N 1
ATOM 1337 C CA . TYR A 1 172 ? 19.260 3.631 -11.293 1.00 91.81 172 TYR A CA 1
ATOM 1338 C C . TYR A 1 172 ? 19.957 2.587 -12.176 1.00 91.81 172 TYR A C 1
ATOM 1340 O O . TYR A 1 172 ? 20.294 1.491 -11.731 1.00 91.81 172 TYR A O 1
ATOM 1348 N N . SER A 1 173 ? 20.186 2.939 -13.440 1.00 90.19 173 SER A N 1
ATOM 1349 C CA . SER A 1 173 ? 20.990 2.161 -14.383 1.00 90.19 173 SER A CA 1
ATOM 1350 C C . SER A 1 173 ? 21.776 3.130 -15.267 1.00 90.19 173 SER A C 1
ATOM 1352 O O . SER A 1 173 ? 21.146 3.909 -15.986 1.00 90.19 173 SER A O 1
ATOM 135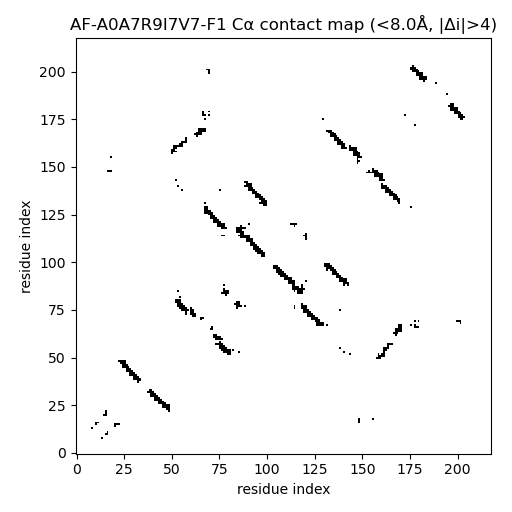4 N N . PRO A 1 174 ? 23.122 3.105 -15.259 1.00 88.88 174 PRO A N 1
ATOM 1355 C CA . PRO A 1 174 ? 23.933 3.990 -16.100 1.00 88.88 174 PRO A CA 1
ATOM 1356 C C . PRO A 1 174 ? 23.624 3.863 -17.596 1.00 88.88 174 PRO A C 1
ATOM 1358 O O . PRO A 1 174 ? 23.727 4.831 -18.343 1.00 88.88 174 PRO A O 1
ATOM 1361 N N . THR A 1 175 ? 23.223 2.669 -18.037 1.00 87.56 175 THR A N 1
ATOM 1362 C CA . THR A 1 175 ? 22.944 2.353 -19.444 1.00 87.56 175 THR A CA 1
ATOM 1363 C C . THR A 1 175 ? 21.453 2.393 -19.784 1.00 87.56 175 THR A C 1
ATOM 1365 O O . THR A 1 175 ? 21.073 1.981 -20.880 1.00 87.56 175 THR A O 1
ATOM 1368 N N . ASN A 1 176 ? 20.592 2.837 -18.855 1.00 87.94 176 ASN A N 1
ATOM 1369 C CA . ASN A 1 176 ? 19.126 2.815 -18.991 1.00 87.94 176 ASN A CA 1
ATOM 1370 C C . ASN A 1 176 ? 18.559 1.441 -19.403 1.00 87.94 176 ASN A C 1
ATOM 1372 O O . ASN A 1 176 ? 17.515 1.343 -20.050 1.00 87.94 176 ASN A O 1
ATOM 1376 N N . SER A 1 177 ? 19.264 0.373 -19.026 1.00 89.94 177 SER A N 1
ATOM 1377 C CA . SER A 1 177 ? 18.879 -1.011 -19.294 1.00 89.94 177 SER A CA 1
ATOM 1378 C C . SER A 1 177 ? 18.466 -1.681 -17.988 1.00 89.94 177 SER A C 1
ATOM 1380 O O . SER A 1 177 ? 19.149 -1.539 -16.968 1.00 89.94 177 SER A O 1
ATOM 1382 N N . TYR A 1 178 ? 17.346 -2.394 -18.018 1.00 93.31 178 TYR A N 1
ATOM 1383 C CA . TYR A 1 178 ? 16.725 -3.001 -16.846 1.00 93.31 178 TYR A CA 1
ATOM 1384 C C . TYR A 1 178 ? 16.331 -4.441 -17.145 1.00 93.31 178 TYR A C 1
ATOM 1386 O O . TYR A 1 178 ? 16.019 -4.780 -18.281 1.00 93.31 178 TYR A O 1
ATOM 1394 N N . VAL A 1 179 ? 16.295 -5.275 -16.110 1.00 92.44 179 VAL A N 1
ATOM 1395 C CA . VAL A 1 179 ? 15.767 -6.641 -16.172 1.00 92.44 179 VAL A CA 1
ATOM 1396 C C . VAL A 1 179 ? 14.805 -6.854 -15.015 1.00 92.44 179 VAL A C 1
ATOM 1398 O O . VAL A 1 179 ? 15.059 -6.391 -13.902 1.00 92.44 179 VAL A O 1
ATOM 1401 N N . GLN A 1 180 ? 13.692 -7.527 -15.257 1.00 92.06 180 GLN A N 1
ATOM 1402 C CA . GLN A 1 180 ? 12.673 -7.855 -14.273 1.00 92.06 180 GLN A CA 1
ATOM 1403 C C . GLN A 1 180 ? 12.237 -9.295 -14.484 1.00 92.06 180 GLN A C 1
ATOM 1405 O O . GLN A 1 180 ? 11.880 -9.687 -15.589 1.00 92.06 180 GLN A O 1
ATOM 1410 N N . ILE A 1 181 ? 12.265 -10.062 -13.403 1.00 90.12 181 ILE A N 1
ATOM 1411 C CA . ILE A 1 181 ? 11.701 -11.403 -13.363 1.00 90.12 181 ILE A CA 1
ATOM 1412 C C . ILE A 1 181 ? 10.289 -11.245 -12.809 1.00 90.12 181 ILE A C 1
ATOM 1414 O O . ILE A 1 181 ? 10.102 -10.603 -11.775 1.00 90.12 181 ILE A O 1
ATOM 1418 N N . ALA A 1 182 ? 9.309 -11.758 -13.534 1.00 85.88 182 ALA A N 1
ATOM 1419 C CA . ALA A 1 182 ? 7.920 -11.794 -13.128 1.00 85.88 182 ALA A CA 1
ATOM 1420 C C . ALA A 1 182 ? 7.500 -13.245 -12.913 1.00 85.88 182 ALA A C 1
ATOM 1422 O O . ALA A 1 182 ? 7.874 -14.139 -13.678 1.00 85.88 182 ALA A O 1
ATOM 1423 N N . ASP A 1 183 ? 6.710 -13.432 -11.866 1.00 85.00 183 ASP A N 1
ATOM 1424 C CA . ASP A 1 183 ? 6.032 -14.677 -11.567 1.00 85.00 183 ASP A CA 1
ATOM 1425 C C . ASP A 1 183 ? 4.525 -14.434 -11.652 1.00 85.00 183 ASP A C 1
ATOM 1427 O O . ASP A 1 183 ? 3.988 -13.554 -10.970 1.00 85.00 183 ASP A O 1
ATOM 1431 N N . ASP A 1 184 ? 3.856 -15.189 -12.517 1.00 71.69 184 ASP A N 1
ATOM 1432 C CA . ASP A 1 184 ? 2.407 -15.104 -12.683 1.00 71.69 184 ASP A CA 1
ATOM 1433 C C . ASP A 1 184 ? 1.670 -15.827 -11.548 1.00 71.69 184 ASP A C 1
ATOM 1435 O O . ASP A 1 184 ? 0.520 -15.497 -11.247 1.00 71.69 184 ASP A O 1
ATOM 1439 N N . LYS A 1 185 ? 2.335 -16.775 -10.874 1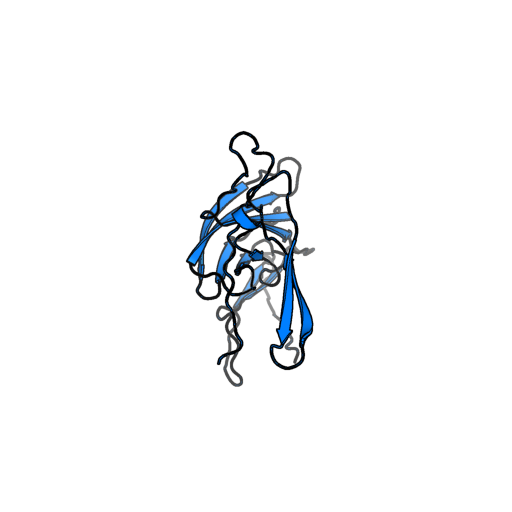.00 67.88 185 LYS A N 1
ATOM 1440 C CA . LYS A 1 185 ? 1.811 -17.480 -9.706 1.00 67.88 185 LYS A CA 1
ATOM 1441 C C . LYS A 1 185 ? 2.494 -16.933 -8.462 1.00 67.88 185 LYS A C 1
ATOM 1443 O O . LYS A 1 185 ? 3.487 -17.457 -7.987 1.00 67.88 185 LYS A O 1
ATOM 1448 N N . GLU A 1 186 ? 1.903 -15.905 -7.864 1.00 66.06 186 GLU A N 1
ATOM 1449 C CA . GLU A 1 186 ? 2.342 -15.398 -6.552 1.00 66.06 186 GLU A CA 1
ATOM 1450 C C . GLU A 1 186 ? 1.992 -16.341 -5.380 1.00 66.06 186 GLU A C 1
ATOM 1452 O O . GLU A 1 186 ? 2.062 -15.950 -4.214 1.00 66.06 186 GLU A O 1
ATOM 1457 N N . THR A 1 187 ? 1.561 -17.565 -5.681 1.00 68.69 187 THR A N 1
ATOM 1458 C CA . THR A 1 187 ? 1.321 -18.638 -4.717 1.00 68.69 187 THR A CA 1
ATOM 1459 C C . THR A 1 187 ? 2.627 -19.348 -4.375 1.00 68.69 187 THR A C 1
ATOM 1461 O O . THR A 1 187 ? 3.570 -19.336 -5.161 1.00 68.69 187 THR A O 1
ATOM 1464 N N . GLY A 1 188 ? 2.682 -20.000 -3.212 1.00 72.25 188 GLY A N 1
ATOM 1465 C CA . GLY A 1 188 ? 3.833 -20.827 -2.846 1.00 72.25 188 GLY A CA 1
ATOM 1466 C C . GLY A 1 188 ? 4.155 -21.855 -3.936 1.00 72.25 188 GLY A C 1
ATOM 1467 O O . GLY A 1 188 ? 3.249 -22.449 -4.520 1.00 72.25 188 GLY A O 1
ATOM 1468 N N . LEU A 1 189 ? 5.444 -22.033 -4.220 1.00 84.25 189 LEU A N 1
ATOM 1469 C CA . LEU A 1 189 ? 5.921 -23.030 -5.172 1.00 84.25 189 LEU A CA 1
ATOM 1470 C C . LEU A 1 189 ? 5.936 -24.400 -4.499 1.00 84.25 189 LEU A C 1
ATOM 1472 O O . LEU A 1 189 ? 6.510 -24.565 -3.423 1.00 84.25 189 LEU A O 1
ATOM 1476 N N . GLU A 1 190 ? 5.314 -25.387 -5.136 1.00 84.38 190 GLU A N 1
ATOM 1477 C CA . GLU A 1 190 ? 5.327 -26.760 -4.640 1.00 84.38 190 GLU A CA 1
ATOM 1478 C C . GLU A 1 190 ? 6.663 -27.435 -4.952 1.00 84.38 190 GLU A C 1
ATOM 1480 O O . GLU A 1 190 ? 7.214 -27.308 -6.053 1.00 84.38 190 GLU A O 1
ATOM 1485 N N . CYS A 1 191 ? 7.182 -28.185 -3.980 1.00 86.81 191 CYS A N 1
ATOM 1486 C CA . CYS A 1 191 ? 8.425 -28.926 -4.147 1.00 86.81 191 CYS A CA 1
ATOM 1487 C C . CYS A 1 191 ? 8.280 -29.988 -5.249 1.00 86.81 191 CYS A C 1
ATOM 1489 O O . CYS A 1 191 ? 7.275 -30.690 -5.319 1.00 86.81 191 CYS A O 1
ATOM 1491 N N . GLY A 1 192 ? 9.292 -30.103 -6.112 1.00 86.56 192 GLY A N 1
ATOM 1492 C CA . GLY A 1 192 ? 9.297 -31.047 -7.234 1.00 86.56 192 GLY A CA 1
ATOM 1493 C C . GLY A 1 192 ? 8.470 -30.609 -8.448 1.00 86.56 192 GLY A C 1
ATOM 1494 O O . GLY A 1 192 ? 8.473 -31.313 -9.456 1.00 86.56 192 GLY A O 1
ATOM 1495 N N . SER A 1 193 ? 7.797 -29.454 -8.392 1.00 87.44 193 SER A N 1
ATOM 1496 C CA . SER A 1 193 ? 7.085 -28.901 -9.546 1.00 87.44 193 SER A CA 1
ATOM 1497 C C . SER A 1 193 ? 8.023 -28.130 -10.487 1.00 87.44 193 SER A C 1
ATOM 1499 O O . SER A 1 193 ? 8.999 -27.508 -10.062 1.00 87.44 193 SER A O 1
ATOM 1501 N N . HIS A 1 194 ? 7.723 -28.161 -11.789 1.00 86.94 194 HIS A N 1
ATOM 1502 C CA . HIS A 1 194 ? 8.359 -27.272 -12.759 1.00 86.94 194 HIS A CA 1
ATOM 1503 C C . HIS A 1 194 ? 7.653 -25.920 -12.749 1.00 86.94 194 HIS A C 1
ATOM 1505 O O . HIS A 1 194 ? 6.442 -25.843 -12.965 1.00 86.94 194 HIS A O 1
ATOM 1511 N N . HIS A 1 195 ? 8.424 -24.852 -12.564 1.00 87.50 195 HIS A N 1
ATOM 1512 C CA . HIS A 1 195 ? 7.907 -23.491 -12.558 1.00 87.50 195 HIS A CA 1
ATOM 1513 C C . HIS A 1 195 ? 8.619 -22.624 -13.591 1.00 87.50 195 HIS A C 1
ATOM 1515 O O . HIS A 1 195 ? 9.830 -22.731 -13.784 1.00 87.50 195 HIS A O 1
ATOM 1521 N N . THR A 1 196 ? 7.852 -21.789 -14.286 1.00 88.81 196 THR A N 1
ATOM 1522 C CA . THR A 1 196 ? 8.355 -20.932 -15.364 1.00 88.81 196 THR A CA 1
ATOM 1523 C C . THR A 1 196 ? 8.265 -19.480 -14.932 1.00 88.81 196 THR A C 1
ATOM 1525 O O . THR A 1 196 ? 7.202 -19.019 -14.530 1.00 88.81 196 THR A O 1
ATOM 1528 N N . PHE A 1 197 ? 9.375 -18.757 -15.061 1.00 88.88 197 PHE A N 1
ATOM 1529 C CA . PHE A 1 197 ? 9.434 -17.323 -14.805 1.00 88.88 197 PHE A CA 1
ATOM 1530 C C . PHE A 1 197 ? 9.516 -16.544 -16.114 1.00 88.88 197 PHE A C 1
ATOM 1532 O O . PHE A 1 197 ? 10.253 -16.918 -17.031 1.00 88.88 197 PHE A O 1
ATOM 1539 N N . HIS A 1 198 ? 8.824 -15.411 -16.174 1.00 90.06 198 HIS A N 1
ATOM 1540 C CA . HIS A 1 198 ? 8.901 -14.501 -17.309 1.00 90.06 198 HIS A CA 1
ATOM 1541 C C . HIS A 1 198 ? 9.972 -13.441 -17.066 1.00 90.06 198 HIS A C 1
ATOM 1543 O O . HIS A 1 198 ? 9.958 -12.737 -16.057 1.00 90.06 198 HIS A O 1
ATOM 1549 N N . VAL A 1 199 ? 10.910 -13.306 -18.003 1.00 90.38 199 VAL A N 1
ATOM 1550 C CA . VAL A 1 199 ? 11.974 -12.298 -17.928 1.00 90.38 199 VAL A CA 1
ATOM 1551 C C . VAL A 1 199 ? 11.663 -11.160 -18.892 1.00 90.38 199 VAL A C 1
ATOM 1553 O O . VAL A 1 199 ? 11.709 -11.323 -20.110 1.00 90.38 199 VAL A O 1
ATOM 1556 N N . PHE A 1 200 ? 11.386 -9.988 -18.334 1.00 91.56 200 PHE A N 1
ATOM 1557 C CA . PHE A 1 200 ? 11.212 -8.739 -19.064 1.00 91.56 200 PHE A CA 1
ATOM 1558 C C . PHE A 1 200 ? 12.477 -7.898 -18.967 1.00 91.56 200 PHE A C 1
ATOM 1560 O O . PHE A 1 200 ? 13.145 -7.880 -17.934 1.00 91.56 200 PHE A O 1
ATOM 1567 N N . TYR A 1 201 ? 12.819 -7.177 -20.027 1.00 91.69 201 TYR A N 1
ATOM 1568 C CA . TYR A 1 201 ? 14.009 -6.340 -20.025 1.00 91.69 201 TYR A CA 1
ATOM 1569 C C . TYR A 1 201 ? 13.886 -5.163 -20.989 1.00 91.69 201 TYR A C 1
ATOM 1571 O O . TYR A 1 201 ? 13.134 -5.209 -21.961 1.00 91.69 201 TYR A O 1
ATOM 1579 N N . THR A 1 202 ? 14.666 -4.120 -20.727 1.00 91.44 202 THR A N 1
ATOM 1580 C CA . THR A 1 202 ? 14.900 -3.006 -21.648 1.00 91.44 202 THR A CA 1
ATOM 1581 C C . THR A 1 202 ? 16.361 -3.015 -22.068 1.00 91.44 20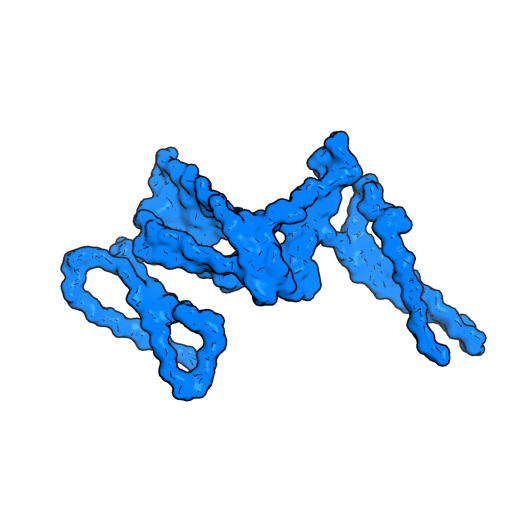2 THR A C 1
ATOM 1583 O O . THR A 1 202 ? 17.245 -3.366 -21.284 1.00 91.44 202 THR A O 1
ATOM 1586 N N . MET A 1 203 ? 16.630 -2.629 -23.311 1.00 83.94 203 MET A N 1
ATOM 1587 C CA . MET A 1 203 ? 17.996 -2.435 -23.777 1.00 83.94 203 MET A CA 1
ATOM 1588 C C . MET A 1 203 ? 18.064 -1.444 -24.923 1.00 83.94 203 MET A C 1
ATOM 1590 O O . MET A 1 203 ? 17.056 -1.123 -25.552 1.00 83.94 203 MET A O 1
ATOM 1594 N N . ASN A 1 204 ? 19.288 -1.027 -25.227 1.00 80.75 204 ASN A N 1
ATOM 1595 C CA . ASN A 1 204 ? 19.573 -0.287 -26.439 1.00 80.75 204 ASN A CA 1
ATOM 1596 C C . ASN A 1 204 ? 19.242 -1.153 -27.677 1.00 80.75 204 ASN A C 1
ATOM 1598 O O . ASN A 1 204 ? 19.702 -2.298 -27.747 1.00 80.75 204 ASN A O 1
ATOM 1602 N N . PRO A 1 205 ? 18.485 -0.629 -28.660 1.00 80.06 205 PRO A N 1
ATOM 1603 C CA . PRO A 1 205 ? 18.138 -1.363 -29.879 1.00 80.06 205 PRO A CA 1
ATOM 1604 C C . PRO A 1 205 ? 19.355 -1.854 -30.681 1.00 80.06 205 PRO A C 1
ATOM 1606 O O . PRO A 1 205 ? 19.234 -2.823 -31.423 1.00 80.06 205 PRO A O 1
ATOM 1609 N N . ASN A 1 206 ? 20.533 -1.251 -30.495 1.00 83.38 206 ASN A N 1
ATOM 1610 C CA . ASN A 1 206 ? 21.760 -1.614 -31.210 1.00 83.38 206 ASN A CA 1
ATOM 1611 C C . ASN A 1 206 ? 22.420 -2.914 -30.701 1.00 83.38 206 ASN A C 1
ATOM 1613 O O . ASN A 1 206 ? 23.402 -3.372 -31.283 1.00 83.38 206 ASN A O 1
ATOM 1617 N N . VAL A 1 207 ? 21.921 -3.520 -29.617 1.00 79.62 207 VAL A N 1
ATOM 1618 C CA . VAL A 1 207 ? 22.464 -4.769 -29.060 1.00 79.62 207 VAL A CA 1
ATOM 1619 C C . VAL A 1 207 ? 21.781 -5.984 -29.697 1.00 79.62 207 VAL A C 1
ATOM 1621 O O . VAL A 1 207 ? 20.590 -6.240 -29.492 1.00 79.62 207 VAL A O 1
ATOM 1624 N N . THR A 1 208 ? 22.565 -6.768 -30.440 1.00 78.75 208 THR A N 1
ATOM 1625 C CA . THR A 1 208 ? 22.087 -7.903 -31.251 1.00 78.75 208 THR A CA 1
ATOM 1626 C C . THR A 1 208 ? 22.175 -9.261 -30.551 1.00 78.75 208 THR A C 1
ATOM 1628 O O . THR A 1 208 ? 21.369 -10.141 -30.843 1.00 78.75 208 THR A O 1
ATOM 1631 N N . ARG A 1 209 ? 23.099 -9.450 -29.597 1.00 82.44 209 ARG A N 1
ATOM 1632 C CA . ARG A 1 209 ? 23.259 -10.711 -28.848 1.00 82.44 209 ARG A CA 1
ATOM 1633 C C . ARG A 1 209 ? 22.866 -10.545 -27.384 1.00 82.44 209 ARG A C 1
ATOM 1635 O O . ARG A 1 209 ? 23.236 -9.564 -26.746 1.00 82.44 209 ARG A O 1
ATOM 1642 N N . ARG A 1 210 ? 22.121 -11.521 -26.856 1.00 80.88 210 ARG A N 1
ATOM 1643 C CA . ARG A 1 210 ? 21.545 -11.491 -25.505 1.00 80.88 210 ARG A CA 1
ATOM 1644 C C . ARG A 1 210 ? 21.807 -12.826 -24.820 1.00 80.88 210 ARG A C 1
ATOM 1646 O O . ARG A 1 210 ? 21.430 -13.865 -25.351 1.00 80.88 210 ARG A O 1
ATOM 1653 N N . THR A 1 211 ? 22.432 -12.779 -23.651 1.00 88.81 211 THR A N 1
ATOM 1654 C CA . THR A 1 211 ? 22.632 -13.941 -22.780 1.00 88.81 211 THR A CA 1
ATOM 1655 C C . THR A 1 211 ? 22.222 -13.532 -21.375 1.00 88.81 211 THR A C 1
ATOM 1657 O O . THR A 1 211 ? 22.702 -12.517 -20.872 1.00 88.81 211 THR A O 1
ATOM 1660 N N . PHE A 1 212 ? 21.332 -14.301 -20.752 1.00 89.31 212 PHE A N 1
ATOM 1661 C CA . PHE A 1 212 ? 20.900 -14.085 -19.375 1.00 89.31 212 PHE A CA 1
ATOM 1662 C C . PHE A 1 212 ? 21.577 -15.109 -18.471 1.00 89.31 212 PHE A C 1
ATOM 1664 O O . PHE A 1 212 ? 21.563 -16.302 -18.764 1.00 89.31 212 PHE A O 1
ATOM 1671 N N . TYR A 1 213 ? 22.151 -14.633 -17.371 1.00 91.88 213 TYR A N 1
ATOM 1672 C CA . TYR A 1 213 ? 22.716 -15.471 -16.320 1.00 91.88 213 TYR A CA 1
ATOM 1673 C C . TYR A 1 213 ? 21.790 -15.413 -15.108 1.00 91.88 213 TYR A C 1
ATOM 1675 O O . TYR A 1 213 ? 21.266 -14.346 -14.784 1.00 91.88 213 TYR A O 1
ATOM 1683 N N . TYR A 1 214 ? 21.587 -16.547 -14.444 1.00 91.25 214 TYR A N 1
ATOM 1684 C CA . TYR A 1 214 ? 20.756 -16.643 -13.248 1.00 91.25 214 TYR A CA 1
ATOM 1685 C C . TYR A 1 214 ? 21.503 -17.389 -12.143 1.00 91.25 214 TYR A C 1
ATOM 1687 O O . TYR A 1 214 ? 22.390 -18.199 -12.405 1.00 91.25 214 TYR A O 1
ATOM 1695 N N . LEU A 1 215 ? 21.138 -17.085 -10.900 1.00 92.31 215 LEU A N 1
ATOM 1696 C CA . LEU A 1 215 ? 21.649 -17.736 -9.702 1.00 92.31 215 LEU A CA 1
ATOM 1697 C C . LEU A 1 215 ? 20.458 -18.094 -8.820 1.00 92.31 215 LEU A C 1
ATOM 1699 O O . LEU A 1 215 ? 19.625 -17.235 -8.534 1.00 92.31 215 LEU A O 1
ATOM 1703 N N . VAL A 1 216 ? 20.414 -19.340 -8.364 1.00 88.50 216 VAL A N 1
ATOM 1704 C CA . VAL A 1 216 ? 19.461 -19.803 -7.354 1.00 88.50 216 VAL A CA 1
ATOM 1705 C C . VAL A 1 216 ? 20.207 -19.879 -6.027 1.00 88.50 216 VAL A C 1
ATOM 1707 O O . VAL A 1 216 ? 21.274 -20.488 -5.957 1.00 88.50 216 VAL A O 1
ATOM 1710 N N . ARG A 1 217 ? 19.684 -19.220 -4.990 1.00 83.88 217 ARG A N 1
ATOM 1711 C CA . ARG A 1 217 ? 20.205 -19.317 -3.620 1.00 83.88 217 ARG A CA 1
ATOM 1712 C C . ARG A 1 217 ? 19.230 -20.147 -2.793 1.00 83.88 217 ARG A C 1
ATOM 1714 O O . ARG A 1 217 ? 18.041 -19.833 -2.801 1.00 83.88 217 ARG A O 1
ATOM 1721 N N . GLY A 1 218 ? 19.748 -21.202 -2.167 1.00 71.44 218 GLY A N 1
ATOM 1722 C CA . GLY A 1 218 ? 19.037 -22.015 -1.177 1.00 71.44 218 GLY A CA 1
ATOM 1723 C C . GLY A 1 218 ? 19.185 -21.461 0.228 1.00 71.44 218 GLY A C 1
ATOM 1724 O O . GLY A 1 218 ? 20.090 -20.618 0.431 1.00 71.44 218 GLY A O 1
#